Protein 7DKL (pdb70)

InterPro domains:
  IPR000591 DEP domain [PF00610] (50-117)
  IPR000591 DEP domain [PF00610] (151-217)
  IPR000591 DEP domain [PS50186] (36-119)
  IPR000591 DEP domain [PS50186] (145-219)
  IPR000591 DEP domain [SM00049] (45-119)
  IPR000591 DEP domain [SM00049] (146-219)
  IPR001478 PDZ domain [PS50106] (330-407)
  IPR001478 PDZ domain [SM00228] (338-407)
  IPR036034 PDZ superfamily [G3DSA:2.30.42.10] (321-407)
  IPR036034 PDZ superfamily [SSF50156] (323-405)
  IPR036388 Winged helix-like DNA-binding domain superfamily [G3DSA:1.10.10.10] (31-131)
  IPR036388 Winged helix-like DNA-binding domain superfamily [G3DSA:1.10.10.10] (132-273)
  IPR036390 Winged helix DNA-binding domain superfamily [SSF46785] (43-126)
  IPR036390 Winged helix DNA-binding domain superfamily [SSF46785] (131-256)
  IPR037335 DEP domain-containing mTOR-interacting protein, DEP domain 1 [cd04442] (36-117)
  IPR037336 DEP domain-containing mTOR-interacting protein, DEP domain 2 [cd04441] (133-217)
  IPR051832 Regulators of mTOR signaling and Rac activation [PTHR22829] (23-388)

Structure (mmCIF, N/CA/C/O backbone):
data_7DKL
#
_entry.id   7DKL
#
_cell.length_a   39.582
_cell.length_b   63.582
_cell.length_c   89.081
_cell.angle_alpha   90.000
_cell.angle_beta   90.000
_cell.angle_gamma   90.000
#
_symmetry.space_group_name_H-M   'P 21 21 21'
#
loop_
_entity.id
_entity.type
_entity.pdbx_description
1 polymer 'DEP domain-containing mTOR-interacting protein'
2 water water
#
loop_
_atom_site.group_PDB
_atom_site.id
_atom_site.type_symbol
_atom_site.label_atom_id
_atom_site.label_alt_id
_atom_site.label_comp_id
_atom_site.label_asym_id
_atom_site.label_entity_id
_atom_site.label_seq_id
_atom_site.pdbx_PDB_ins_code
_atom_site.Cartn_x
_atom_site.Cartn_y
_atom_site.Cartn_z
_atom_site.occupancy
_atom_site.B_iso_or_equiv
_atom_site.auth_seq_id
_atom_site.auth_comp_id
_atom_site.auth_asym_id
_atom_site.auth_atom_id
_atom_site.pdbx_PDB_model_num
ATOM 1 N N . GLY A 1 2 ? 9.206 -44.482 -35.576 1.00 30.76 21 GLY A N 1
ATOM 2 C CA . GLY A 1 2 ? 8.058 -43.906 -34.876 1.00 29.05 21 GLY A CA 1
ATOM 3 C C . GLY A 1 2 ? 8.413 -42.999 -33.706 1.00 27.56 21 GLY A C 1
ATOM 4 O O . GLY A 1 2 ? 7.948 -41.855 -33.620 1.00 26.21 21 GLY A O 1
ATOM 5 N N . ALA A 1 3 ? 9.247 -43.512 -32.805 1.00 29.24 22 ALA A N 1
ATOM 6 C CA . ALA A 1 3 ? 9.665 -42.760 -31.623 1.00 29.24 22 ALA A CA 1
ATOM 7 C C . ALA A 1 3 ? 10.407 -41.488 -32.006 1.00 27.79 22 ALA A C 1
ATOM 8 O O . ALA A 1 3 ? 10.186 -40.415 -31.409 1.00 26.54 22 ALA A O 1
ATOM 10 N N . GLN A 1 4 ? 11.284 -41.591 -33.001 1.00 26.45 23 GLN A N 1
ATOM 11 C CA . GLN A 1 4 ? 12.038 -40.407 -33.414 1.00 25.62 23 GLN A CA 1
ATOM 12 C C . GLN A 1 4 ? 11.126 -39.367 -34.050 1.00 24.87 23 GLN A C 1
ATOM 13 O O . GLN A 1 4 ? 11.307 -38.168 -33.837 1.00 24.62 23 GLN A O 1
ATOM 15 N N . GLN A 1 5 ? 10.144 -39.811 -34.829 1.00 24.80 24 GLN A N 1
ATOM 16 C CA . GLN A 1 5 ? 9.225 -38.860 -35.456 1.00 25.23 24 GLN A CA 1
ATOM 17 C C . GLN A 1 5 ? 8.393 -38.138 -34.391 1.00 22.90 24 GLN A C 1
ATOM 18 O O . GLN A 1 5 ? 8.199 -36.916 -34.447 1.00 21.32 24 GLN A O 1
ATOM 24 N N . ARG A 1 6 ? 7.906 -38.895 -33.411 1.00 22.71 25 ARG A N 1
ATOM 25 C CA . ARG A 1 6 ? 7.148 -38.291 -32.317 1.00 22.60 25 ARG A CA 1
ATOM 26 C C . ARG A 1 6 ? 7.985 -37.288 -31.545 1.00 21.55 25 ARG A C 1
ATOM 27 O O . ARG A 1 6 ? 7.490 -36.233 -31.160 1.00 21.13 25 ARG A O 1
ATOM 35 N N . GLU A 1 7 ? 9.252 -37.606 -31.307 1.00 23.85 26 GLU A N 1
ATOM 36 C CA . GLU A 1 7 ? 10.110 -36.668 -30.600 1.00 24.09 26 GLU A CA 1
ATOM 37 C C . GLU A 1 7 ? 10.315 -35.368 -31.400 1.00 22.17 26 GLU A C 1
ATOM 38 O O . GLU A 1 7 ? 10.297 -34.281 -30.832 1.00 21.14 26 GLU A O 1
ATOM 44 N N . LEU A 1 8 ? 10.500 -35.483 -32.709 1.00 19.78 27 LEU A N 1
ATOM 45 C CA . LEU A 1 8 ? 10.659 -34.305 -33.555 1.00 21.29 27 LEU A CA 1
ATOM 46 C C . LEU A 1 8 ? 9.392 -33.486 -33.530 1.00 21.36 27 LEU A C 1
ATOM 47 O O . LEU A 1 8 ? 9.454 -32.266 -33.558 1.00 22.21 27 LEU A O 1
ATOM 52 N N . GLU A 1 9 ? 8.235 -34.150 -33.506 1.00 19.73 28 GLU A N 1
ATOM 53 C CA . GLU A 1 9 ? 6.982 -33.408 -33.476 1.00 19.77 28 GLU A CA 1
ATOM 54 C C . GLU A 1 9 ? 6.841 -32.626 -32.180 1.00 17.88 28 GLU A C 1
ATOM 55 O O . GLU A 1 9 ? 6.382 -31.478 -32.173 1.00 16.24 28 GLU A O 1
ATOM 61 N N . ARG A 1 10 ? 7.282 -33.223 -31.084 1.00 17.83 29 ARG A N 1
ATOM 62 C CA . ARG A 1 10 ? 7.294 -32.490 -29.822 1.00 18.18 29 ARG A CA 1
ATOM 63 C C . ARG A 1 10 ? 8.227 -31.303 -29.880 1.00 16.41 29 ARG A C 1
ATOM 64 O O . ARG A 1 10 ? 7.915 -30.222 -29.357 1.00 16.98 29 ARG A O 1
ATOM 72 N N . MET A 1 11 ? 9.369 -31.493 -30.542 1.00 15.43 30 MET A N 1
ATOM 73 C CA . MET A 1 11 ? 10.304 -30.395 -30.698 1.00 16.41 30 MET A CA 1
ATOM 74 C C . MET A 1 11 ? 9.650 -29.291 -31.525 1.00 15.35 30 MET A C 1
ATOM 75 O O . MET A 1 11 ? 9.728 -28.109 -31.178 1.00 15.35 30 MET A O 1
ATOM 80 N N . ALA A 1 12 ? 8.985 -29.674 -32.612 1.00 15.52 31 ALA A N 1
ATOM 81 C CA . ALA A 1 12 ? 8.327 -28.697 -33.469 1.00 16.05 31 ALA A CA 1
ATOM 82 C C . ALA A 1 12 ? 7.236 -27.912 -32.730 1.00 15.04 31 ALA A C 1
ATOM 83 O O . ALA A 1 12 ? 7.084 -26.717 -32.971 1.00 14.32 31 ALA A O 1
ATOM 85 N N . GLU A 1 13 ? 6.490 -28.570 -31.831 1.00 13.58 32 GLU A N 1
ATOM 86 C CA . GLU A 1 13 ? 5.450 -27.867 -31.090 1.00 14.08 32 GLU A CA 1
ATOM 87 C C . GLU A 1 13 ? 6.067 -26.763 -30.239 1.00 12.70 32 GLU A C 1
ATOM 88 O O . GLU A 1 13 ? 5.530 -25.664 -30.141 1.00 13.43 32 GLU A O 1
ATOM 94 N N . VAL A 1 14 ? 7.200 -27.050 -29.610 1.00 13.39 33 VAL A N 1
ATOM 95 C CA . VAL A 1 14 ? 7.851 -26.026 -28.807 1.00 13.73 33 VAL A CA 1
ATOM 96 C C . VAL A 1 14 ? 8.357 -24.892 -29.698 1.00 12.85 33 VAL A C 1
ATOM 97 O O . VAL A 1 14 ? 8.204 -23.721 -29.358 1.00 13.77 33 VAL A O 1
ATOM 101 N N . LEU A 1 15 ? 8.934 -25.215 -30.857 1.00 13.25 34 LEU A N 1
ATOM 102 C CA . LEU A 1 15 ? 9.443 -24.147 -31.736 1.00 13.06 34 LEU A CA 1
ATOM 103 C C . LEU A 1 15 ? 8.300 -23.254 -32.194 1.00 12.93 34 LEU A C 1
ATOM 104 O O . LEU A 1 15 ? 8.406 -22.029 -32.145 1.00 15.10 34 LEU A O 1
ATOM 109 N N . VAL A 1 16 ? 7.186 -23.864 -32.590 1.00 12.87 35 VAL A N 1
ATOM 110 C CA . VAL A 1 16 ? 6.050 -23.081 -33.073 1.00 13.68 35 VAL A CA 1
ATOM 111 C C . VAL A 1 16 ? 5.452 -22.237 -31.941 1.00 13.91 35 VAL A C 1
ATOM 112 O O . VAL A 1 16 ? 5.132 -21.050 -32.115 1.00 14.89 35 VAL A O 1
ATOM 116 N N . THR A 1 17 ? 5.294 -22.847 -30.775 1.00 13.59 36 THR A N 1
ATOM 117 C CA . THR A 1 17 ? 4.729 -22.140 -29.639 1.00 14.56 36 THR A CA 1
ATOM 118 C C . THR A 1 17 ? 5.608 -20.972 -29.213 1.00 14.96 36 THR A C 1
ATOM 119 O O . THR A 1 17 ? 5.112 -19.863 -28.999 1.00 16.41 36 THR A O 1
ATOM 123 N N . GLY A 1 18 ? 6.912 -21.225 -29.106 1.00 13.83 37 GLY A N 1
ATOM 124 C CA . GLY A 1 18 ? 7.859 -20.186 -28.745 1.00 14.90 37 GLY A CA 1
ATOM 125 C C . GLY A 1 18 ? 7.856 -19.021 -29.718 1.00 14.90 37 GLY A C 1
ATOM 126 O O . GLY A 1 18 ? 7.930 -17.852 -29.297 1.00 16.03 37 GLY A O 1
ATOM 127 N N . GLU A 1 19 ? 7.781 -19.338 -31.013 1.00 14.17 38 GLU A N 1
ATOM 128 C CA . GLU A 1 19 ? 7.823 -18.321 -32.059 1.00 15.65 38 GLU A CA 1
ATOM 129 C C . GLU A 1 19 ? 6.532 -17.509 -32.106 1.00 16.84 38 GLU A C 1
ATOM 130 O O . GLU A 1 19 ? 6.569 -16.297 -32.251 1.00 17.02 38 GLU A O 1
ATOM 136 N N . GLN A 1 20 ? 5.389 -18.177 -31.954 1.00 15.84 39 GLN A N 1
ATOM 137 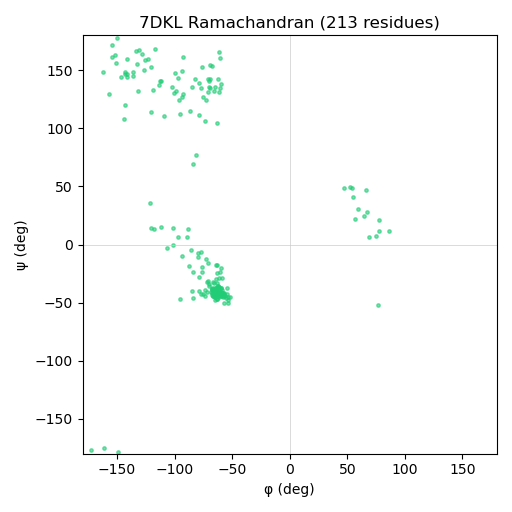C CA . GLN A 1 20 ? 4.118 -17.461 -31.852 1.00 16.53 39 GLN A CA 1
ATOM 138 C C . GLN A 1 20 ? 4.161 -16.468 -30.679 1.00 16.81 39 GLN A C 1
ATOM 139 O O . GLN A 1 20 ? 3.714 -15.328 -30.804 1.00 17.74 39 GLN A O 1
ATOM 145 N N . LEU A 1 21 ? 4.721 -16.892 -29.552 1.00 15.70 40 LEU A N 1
ATOM 146 C CA . LEU A 1 21 ? 4.848 -16.015 -28.406 1.00 14.63 40 LEU A CA 1
ATOM 147 C C . LEU A 1 21 ? 5.806 -14.853 -28.654 1.00 14.64 40 LEU A C 1
ATOM 148 O O . LEU A 1 21 ? 5.494 -13.696 -28.322 1.00 16.00 40 LEU A O 1
ATOM 153 N N . ARG A 1 22 ? 6.953 -15.144 -29.260 1.00 14.97 41 ARG A N 1
ATOM 154 C CA . ARG A 1 22 ? 7.932 -14.088 -29.506 1.00 14.20 41 ARG A CA 1
ATOM 155 C C . ARG A 1 22 ? 7.316 -12.958 -30.347 1.00 15.53 41 ARG A C 1
ATOM 156 O O . ARG A 1 22 ? 7.479 -11.777 -30.044 1.00 15.13 41 ARG A O 1
ATOM 164 N N . LEU A 1 23 ? 6.570 -13.324 -31.376 1.00 17.88 42 LEU A N 1
ATOM 165 C CA . LEU A 1 23 ? 5.951 -12.308 -32.219 1.00 20.37 42 LEU A CA 1
ATOM 166 C C . LEU A 1 23 ? 4.910 -11.484 -31.457 1.00 19.95 42 LEU A C 1
ATOM 167 O O . LEU A 1 23 ? 4.897 -10.255 -31.571 1.00 19.79 42 LEU A O 1
ATOM 172 N N . ARG A 1 24 ? 4.040 -12.142 -30.685 1.00 20.35 43 ARG A N 1
ATOM 173 C CA . ARG A 1 24 ? 3.005 -11.415 -29.918 1.00 20.49 43 ARG A CA 1
ATOM 174 C C . ARG A 1 24 ? 3.661 -10.434 -28.957 1.00 18.43 43 ARG A C 1
ATOM 175 O O . ARG A 1 24 ? 3.217 -9.313 -28.809 1.00 19.93 43 ARG A O 1
ATOM 183 N N . LEU A 1 25 ? 4.709 -10.877 -28.256 1.00 16.45 44 LEU A N 1
ATOM 184 C CA . LEU A 1 25 ? 5.338 -10.022 -27.261 1.00 15.19 44 LEU A CA 1
ATOM 185 C C . LEU A 1 25 ? 6.040 -8.789 -27.876 1.00 15.23 44 LEU A C 1
ATOM 186 O O . LEU A 1 25 ? 6.078 -7.714 -27.264 1.00 14.91 44 LEU A O 1
ATOM 191 N N . HIS A 1 26 ? 6.572 -8.936 -29.089 1.00 15.42 45 HIS A N 1
ATOM 192 C CA . HIS A 1 26 ? 7.095 -7.778 -29.825 1.00 15.75 45 HIS A CA 1
ATOM 193 C C . HIS A 1 26 ? 5.954 -6.813 -30.156 1.00 16.85 45 HIS A C 1
ATOM 194 O O . HIS A 1 26 ? 6.055 -5.616 -29.907 1.00 17.84 45 HIS A O 1
ATOM 201 N N . GLU A 1 27 ? 4.853 -7.340 -30.689 1.00 18.17 46 GLU A N 1
ATOM 202 C CA . GLU A 1 27 ? 3.754 -6.471 -31.098 1.00 20.86 46 GLU A CA 1
ATOM 203 C C . GLU A 1 27 ? 3.133 -5.749 -29.905 1.00 20.95 46 GLU A C 1
ATOM 204 O O . GLU A 1 27 ? 2.738 -4.585 -30.000 1.00 22.88 46 GLU A O 1
ATOM 210 N N . GLU A 1 28 ? 3.053 -6.454 -28.779 1.00 22.22 47 GLU A N 1
ATOM 211 C CA . GLU A 1 28 ? 2.494 -5.896 -27.560 1.00 23.22 47 GLU A CA 1
ATOM 212 C C . GLU A 1 28 ? 3.481 -4.995 -26.821 1.00 21.59 47 GLU A C 1
ATOM 213 O O . GLU A 1 28 ? 3.126 -4.382 -25.817 1.00 21.65 47 GLU A O 1
ATOM 219 N N . LYS A 1 29 ? 4.728 -4.962 -27.294 1.00 18.91 48 LYS A N 1
ATOM 220 C CA . LYS A 1 29 ? 5.801 -4.186 -26.664 1.00 18.78 48 LYS A CA 1
ATOM 221 C C . LYS A 1 29 ? 6.159 -4.679 -25.253 1.00 17.76 48 LYS A C 1
ATOM 222 O O . LYS A 1 29 ? 6.727 -3.948 -24.443 1.00 18.78 48 LYS A O 1
ATOM 228 N N . VAL A 1 30 ? 5.870 -5.949 -24.982 1.00 15.86 49 VAL A N 1
ATOM 229 C CA . VAL A 1 30 ? 6.390 -6.584 -23.782 1.00 14.90 49 VAL A CA 1
ATOM 230 C C . VAL A 1 30 ? 7.901 -6.777 -23.968 1.00 14.64 49 VAL A C 1
ATOM 231 O O . VAL A 1 30 ? 8.682 -6.689 -23.011 1.00 14.48 49 VAL A O 1
ATOM 235 N N . ILE A 1 31 ? 8.307 -7.039 -25.208 1.00 14.35 50 ILE A N 1
ATOM 236 C CA . ILE A 1 31 ? 9.718 -7.010 -25.599 1.00 13.72 50 ILE A CA 1
ATOM 237 C C . ILE A 1 31 ? 10.022 -5.640 -26.206 1.00 13.73 50 ILE A C 1
ATOM 238 O O . ILE A 1 31 ? 9.343 -5.192 -27.138 1.00 15.62 50 ILE A O 1
ATOM 243 N N . LYS A 1 32 ? 11.009 -4.951 -25.649 1.00 13.42 51 LYS A N 1
ATOM 244 C CA . LYS A 1 32 ? 11.463 -3.676 -26.192 1.00 14.40 51 LYS A CA 1
ATOM 245 C C . LYS A 1 32 ? 12.847 -3.373 -25.641 1.00 13.75 51 LYS A C 1
ATOM 246 O O . LYS A 1 32 ? 13.447 -4.212 -24.942 1.00 14.51 51 LYS A O 1
ATOM 252 N N . ASP A 1 33 ? 13.374 -2.197 -25.957 1.00 13.83 52 ASP A N 1
ATOM 253 C CA . ASP A 1 33 ? 14.674 -1.838 -25.402 1.00 14.30 52 ASP A CA 1
ATOM 254 C C . ASP A 1 33 ? 14.449 -1.226 -24.012 1.00 15.04 52 ASP A C 1
ATOM 255 O O . ASP A 1 33 ? 13.530 -0.414 -23.834 1.00 17.35 52 ASP A O 1
ATOM 260 N N . ARG A 1 34 ? 15.270 -1.633 -23.040 1.00 15.36 53 ARG A N 1
ATOM 261 C CA . ARG A 1 34 ? 15.044 -1.322 -21.612 1.00 17.44 53 ARG A CA 1
ATOM 262 C C . ARG A 1 34 ? 16.325 -0.887 -20.921 1.00 17.34 53 ARG A C 1
ATOM 263 O O . ARG A 1 34 ? 17.414 -1.329 -21.282 1.00 17.28 53 ARG A O 1
ATOM 271 N N . ARG A 1 35 ? 16.191 -0.013 -19.924 1.00 16.75 54 ARG A N 1
ATOM 272 C CA . ARG A 1 35 ? 17.338 0.486 -19.160 1.00 16.91 54 ARG A CA 1
ATOM 273 C C . ARG A 1 35 ? 17.553 -0.251 -17.859 1.00 16.34 54 ARG A C 1
ATOM 274 O O . ARG A 1 35 ? 16.596 -0.621 -17.171 1.00 16.25 54 ARG A O 1
ATOM 282 N N . HIS A 1 36 ? 18.827 -0.435 -17.510 1.00 16.75 55 HIS A N 1
ATOM 283 C CA . HIS A 1 36 ? 19.206 -0.936 -16.191 1.00 17.29 55 HIS A CA 1
ATOM 284 C C . HIS A 1 36 ? 20.638 -0.497 -15.906 1.00 17.59 55 HIS A C 1
ATOM 285 O O . HIS A 1 36 ? 21.509 -0.681 -16.754 1.00 18.39 55 HIS A O 1
ATOM 292 N N . HIS A 1 37 ? 20.880 0.107 -14.741 1.00 17.37 56 HIS A N 1
ATOM 293 C CA . HIS A 1 37 ? 22.245 0.524 -14.351 1.00 17.43 56 HIS A CA 1
ATOM 294 C C . HIS A 1 37 ? 23.016 1.275 -15.427 1.00 16.89 56 HIS A C 1
ATOM 295 O O . HIS A 1 37 ? 24.179 0.951 -15.744 1.00 18.83 56 HIS A O 1
ATOM 302 N N . LEU A 1 38 ? 22.338 2.262 -16.000 1.00 14.53 57 LEU A N 1
ATOM 303 C CA . LEU A 1 38 ? 22.908 3.182 -16.989 1.00 14.01 57 LEU A CA 1
ATOM 304 C C . LEU A 1 38 ? 23.109 2.580 -18.387 1.00 13.12 57 LEU A C 1
ATOM 305 O O . LEU A 1 38 ? 23.667 3.250 -19.253 1.00 13.80 57 LEU A O 1
ATOM 310 N N . LYS A 1 39 ? 22.626 1.353 -18.609 1.00 13.68 58 LYS A N 1
ATOM 311 C CA . LYS A 1 39 ? 22.765 0.702 -19.914 1.00 14.23 58 LYS A CA 1
ATOM 312 C C . LYS A 1 39 ? 21.426 0.364 -20.522 1.00 15.25 58 LYS A C 1
ATOM 313 O O . LYS A 1 39 ? 20.432 0.147 -19.816 1.00 16.93 58 LYS A O 1
ATOM 319 N N . THR A 1 40 ? 21.410 0.316 -21.844 1.00 15.34 59 THR A N 1
ATOM 320 C CA . THR A 1 40 ? 20.242 -0.139 -22.575 1.00 15.41 59 THR A CA 1
ATOM 321 C C . THR A 1 40 ? 20.430 -1.572 -23.024 1.00 14.59 59 THR A C 1
ATOM 322 O O . THR A 1 40 ? 21.458 -1.925 -23.596 1.00 15.37 59 THR A O 1
ATOM 326 N N . TYR A 1 41 ? 19.423 -2.394 -22.742 1.00 13.51 60 TYR A N 1
ATOM 327 C CA . TYR A 1 41 ? 19.376 -3.792 -23.151 1.00 13.75 60 TYR A CA 1
ATOM 328 C C . TYR A 1 41 ? 18.322 -3.946 -24.239 1.00 13.71 60 TYR A C 1
ATOM 329 O O . TYR A 1 41 ? 17.143 -3.755 -23.989 1.00 14.41 60 TYR A O 1
ATOM 338 N N . PRO A 1 42 ? 18.752 -4.219 -25.473 1.00 13.66 61 PRO A N 1
ATOM 339 C CA . PRO A 1 42 ? 17.779 -4.248 -26.559 1.00 13.21 61 PRO A CA 1
ATOM 340 C C . PRO A 1 42 ? 16.939 -5.514 -26.549 1.00 12.78 61 PRO A C 1
ATOM 341 O O . PRO A 1 42 ? 17.356 -6.573 -26.068 1.00 13.10 61 PRO A O 1
ATOM 345 N N . ASN A 1 43 ? 15.734 -5.390 -27.089 1.00 13.10 62 ASN A N 1
ATOM 346 C CA . ASN A 1 43 ? 14.910 -6.580 -27.408 1.00 13.77 62 ASN A CA 1
ATOM 347 C C . ASN A 1 43 ? 14.733 -7.558 -26.248 1.00 12.69 62 ASN A C 1
ATOM 348 O O . ASN A 1 43 ? 14.955 -8.763 -26.401 1.00 13.98 62 ASN A O 1
ATOM 353 N N . CYS A 1 44 ? 14.352 -7.041 -25.079 1.00 11.69 63 CYS A N 1
ATOM 354 C CA . CYS A 1 44 ? 14.178 -7.949 -23.952 1.00 11.22 63 CYS A CA 1
ATOM 355 C C . CYS A 1 44 ? 12.892 -7.690 -23.213 1.00 11.37 63 CYS A C 1
ATOM 356 O O . CYS A 1 44 ? 12.226 -6.655 -23.418 1.00 11.86 63 CYS A O 1
ATOM 359 N N . PHE A 1 45 ? 12.535 -8.648 -22.367 1.00 11.25 64 PHE A N 1
ATOM 360 C CA . PHE A 1 45 ? 11.371 -8.507 -21.509 1.00 12.06 64 PHE A CA 1
ATOM 361 C C . PHE A 1 45 ? 11.780 -8.676 -20.047 1.00 12.07 64 PHE A C 1
ATOM 362 O O . PHE A 1 45 ? 12.850 -9.218 -19.749 1.00 12.22 64 PHE A O 1
ATOM 370 N N . VAL A 1 46 ? 10.946 -8.170 -19.146 1.00 12.72 65 VAL A N 1
ATOM 371 C CA . VAL A 1 46 ? 11.163 -8.316 -17.708 1.00 13.12 65 VAL A CA 1
ATOM 372 C C . VAL A 1 46 ? 10.388 -9.548 -17.244 1.00 12.64 65 VAL A C 1
ATOM 373 O O . VAL A 1 46 ? 9.197 -9.654 -17.500 1.00 13.09 65 VAL A O 1
ATOM 377 N N . ALA A 1 47 ? 11.054 -10.473 -16.562 1.00 12.11 66 ALA A N 1
ATOM 378 C CA . ALA A 1 47 ? 10.405 -11.730 -16.181 1.00 12.23 66 ALA A CA 1
ATOM 379 C C . ALA A 1 47 ? 9.099 -11.521 -15.417 1.00 12.72 66 ALA A C 1
ATOM 380 O O . ALA A 1 47 ? 8.077 -12.093 -15.782 1.00 13.78 66 ALA A O 1
ATOM 382 N N . LYS A 1 48 ? 9.121 -10.692 -14.384 1.00 13.46 67 LYS A N 1
ATOM 383 C CA . LYS A 1 48 ? 7.911 -10.490 -13.579 1.00 15.11 67 LYS A CA 1
ATOM 384 C C . LYS A 1 48 ? 6.772 -9.894 -14.408 1.00 15.16 67 LYS A C 1
ATOM 385 O O . LYS A 1 48 ? 5.618 -10.263 -14.228 1.00 15.86 67 LYS A O 1
ATOM 391 N N . GLU A 1 49 ? 7.107 -9.015 -15.347 1.00 14.61 68 GLU A N 1
ATOM 392 C CA . GLU A 1 49 ? 6.102 -8.410 -16.225 1.00 14.57 68 GLU A CA 1
ATOM 393 C C . GLU A 1 49 ? 5.493 -9.419 -17.177 1.00 15.48 68 GLU A C 1
ATOM 394 O O . GLU A 1 49 ? 4.289 -9.382 -17.448 1.00 16.77 68 GLU A O 1
ATOM 400 N N . LEU A 1 50 ? 6.324 -10.299 -17.724 1.00 14.21 69 LEU A N 1
ATOM 401 C CA . LEU A 1 50 ? 5.778 -11.330 -18.607 1.00 13.99 69 LEU A CA 1
ATOM 402 C C . LEU A 1 50 ? 4.867 -12.275 -17.837 1.00 15.63 69 LEU A C 1
ATOM 403 O O . LEU A 1 50 ? 3.828 -12.689 -18.359 1.00 16.18 69 LEU A O 1
ATOM 408 N N . I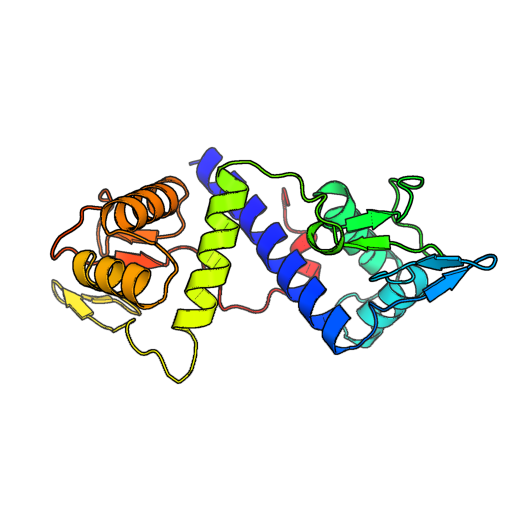LE A 1 51 ? 5.225 -12.609 -16.597 1.00 14.84 70 ILE A N 1
ATOM 409 C CA . ILE A 1 51 ? 4.329 -13.419 -15.780 1.00 15.20 70 ILE A CA 1
ATOM 4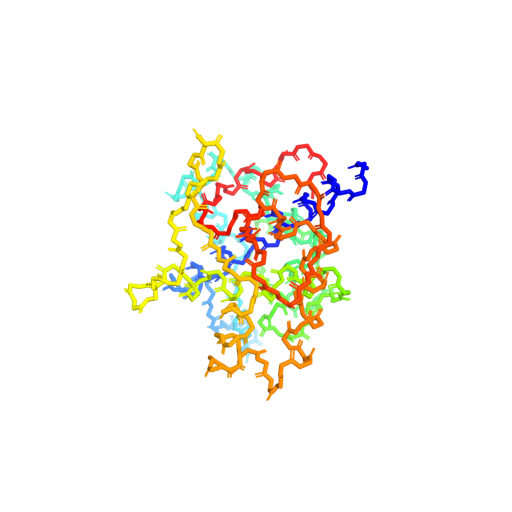10 C C . ILE A 1 51 ?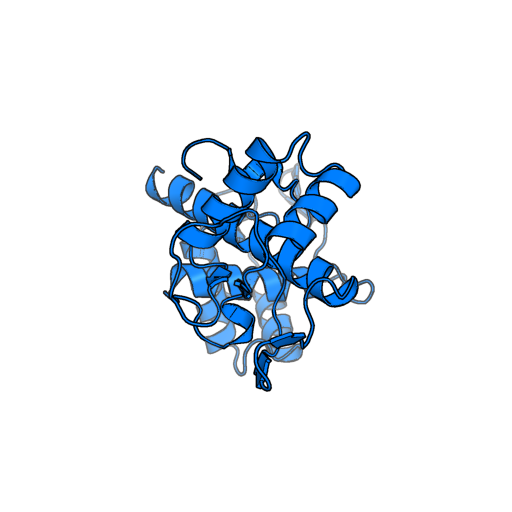 2.985 -12.695 -15.595 1.00 16.45 70 ILE A C 1
ATOM 411 O O . ILE A 1 51 ? 1.913 -13.313 -15.728 1.00 17.93 70 ILE A O 1
ATOM 416 N N . ASP A 1 52 ? 3.030 -11.387 -15.316 1.00 16.83 71 ASP A N 1
ATOM 417 C CA . ASP A 1 52 ? 1.777 -10.622 -15.177 1.00 17.51 71 ASP A CA 1
ATOM 418 C C . ASP A 1 52 ? 0.970 -10.768 -16.465 1.00 18.60 71 ASP A C 1
ATOM 419 O O . ASP A 1 52 ? -0.250 -10.981 -16.438 1.00 19.96 71 ASP A O 1
ATOM 424 N N . TRP A 1 53 ? 1.661 -10.647 -17.594 1.00 19.01 72 TRP A N 1
ATOM 425 C CA . TRP A 1 53 ? 1.000 -10.621 -18.880 1.00 19.76 72 TRP A CA 1
ATOM 426 C C . TRP A 1 53 ? 0.382 -11.979 -19.184 1.00 19.73 72 TRP A C 1
ATOM 427 O O . TRP A 1 53 ? -0.725 -12.062 -19.724 1.00 19.91 72 TRP A O 1
ATOM 438 N N . LEU A 1 54 ? 1.089 -13.047 -18.836 1.00 18.57 73 LEU A N 1
ATOM 439 C CA . LEU A 1 54 ? 0.582 -14.395 -19.113 1.00 18.80 73 LEU A CA 1
ATOM 440 C C . LEU A 1 54 ? -0.723 -14.648 -18.358 1.00 19.62 73 LEU A C 1
ATOM 441 O O . LEU A 1 54 ? -1.647 -15.312 -18.866 1.00 20.22 73 LEU A O 1
ATOM 446 N N . ILE A 1 55 ? -0.812 -14.104 -17.149 1.00 20.75 74 ILE A N 1
ATOM 447 C CA . ILE A 1 55 ? -1.999 -14.303 -16.319 1.00 22.59 74 ILE A CA 1
ATOM 448 C C . ILE A 1 55 ? -3.145 -13.443 -16.824 1.00 23.62 74 ILE A C 1
ATOM 449 O O . ILE A 1 55 ? -4.307 -13.897 -16.910 1.00 23.71 74 ILE A O 1
ATOM 454 N N . GLU A 1 56 ? -2.812 -12.201 -17.168 1.00 25.24 75 GLU A N 1
ATOM 455 C CA . GLU A 1 56 ? -3.791 -11.271 -17.725 1.00 26.28 75 GLU A CA 1
ATOM 456 C C . GLU A 1 56 ? -4.436 -11.815 -18.997 1.00 25.87 75 GLU A C 1
ATOM 457 O O . GLU A 1 56 ? -5.647 -11.686 -19.192 1.00 27.13 75 GLU A O 1
ATOM 463 N N . HIS A 1 57 ? -3.624 -12.428 -19.856 1.00 23.78 76 HIS A N 1
ATOM 464 C CA . HIS A 1 57 ? -4.128 -12.938 -21.130 1.00 23.90 76 HIS A CA 1
ATOM 465 C C . HIS A 1 57 ? -4.661 -14.350 -21.039 1.00 24.17 76 HIS A C 1
ATOM 466 O O . HIS A 1 57 ? -4.910 -14.995 -22.060 1.00 25.02 76 HIS A O 1
ATOM 473 N N . LYS A 1 58 ? -4.852 -14.807 -19.801 1.00 24.20 77 LYS A N 1
ATOM 474 C CA . LYS A 1 58 ? -5.432 -16.108 -19.516 1.00 23.63 77 LYS A CA 1
ATOM 475 C C . LYS A 1 58 ? -4.644 -17.260 -20.118 1.00 23.79 77 LYS A C 1
ATOM 476 O O . LYS A 1 58 ? -5.214 -18.286 -20.455 1.00 24.86 77 LYS A O 1
ATOM 482 N N . GLU A 1 59 ? -3.330 -17.089 -20.241 1.00 22.16 78 GLU A N 1
ATOM 483 C CA . GLU A 1 59 ? -2.467 -18.180 -20.705 1.00 23.15 78 GLU A CA 1
ATOM 484 C C . GLU A 1 59 ? -2.005 -19.058 -19.539 1.00 22.05 78 GLU A C 1
ATOM 485 O O . GLU A 1 59 ? -1.598 -20.205 -19.735 1.00 21.99 78 GLU A O 1
ATOM 491 N N . ALA A 1 60 ? -2.100 -18.520 -18.318 1.00 23.03 79 ALA A N 1
ATOM 492 C CA . ALA A 1 60 ? -1.756 -19.258 -17.110 1.00 23.74 79 ALA A CA 1
ATOM 493 C C . ALA A 1 60 ? -2.680 -18.780 -16.021 1.00 25.18 79 ALA A C 1
ATOM 494 O O . ALA A 1 60 ? -3.001 -17.591 -15.962 1.00 25.89 79 ALA A O 1
ATOM 496 N N . SER A 1 61 ? -3.077 -19.694 -15.141 1.00 26.73 80 SER A N 1
ATOM 497 C CA . SER A 1 61 ? -4.004 -19.384 -14.057 1.00 28.02 80 SER A CA 1
ATOM 498 C C . SER A 1 61 ? -3.339 -18.672 -12.879 1.00 27.44 80 SER A C 1
ATOM 499 O O . SER A 1 61 ? -3.985 -17.930 -12.133 1.00 28.45 80 SER A O 1
ATOM 502 N N . ASP A 1 62 ? -2.050 -18.915 -12.695 1.00 25.44 81 ASP A N 1
ATOM 503 C CA . ASP A 1 62 ? -1.352 -18.350 -11.554 1.00 24.18 81 ASP A CA 1
ATOM 504 C C . ASP A 1 62 ? 0.119 -18.204 -11.858 1.00 22.69 81 ASP A C 1
ATOM 505 O O . ASP A 1 62 ? 0.593 -18.683 -12.892 1.00 22.30 81 ASP A O 1
ATOM 510 N N . ARG A 1 63 ? 0.838 -17.541 -10.962 1.00 21.40 82 ARG A N 1
ATOM 511 C CA . ARG A 1 63 ? 2.252 -17.236 -11.200 1.00 20.15 82 ARG A CA 1
ATOM 512 C C . ARG A 1 63 ? 3.069 -18.504 -11.281 1.00 20.32 82 ARG A C 1
ATOM 513 O O . ARG A 1 63 ? 3.948 -18.636 -12.124 1.00 19.34 82 ARG A O 1
ATOM 521 N N . GLU A 1 64 ? 2.743 -19.465 -10.426 1.00 21.28 83 GLU A N 1
ATOM 522 C CA . GLU A 1 64 ? 3.497 -20.713 -10.384 1.00 21.52 83 GLU A CA 1
ATOM 523 C C . GLU A 1 64 ? 3.489 -21.411 -11.733 1.00 20.13 83 GLU A C 1
ATOM 524 O O . GLU A 1 64 ? 4.517 -21.916 -12.214 1.00 20.03 83 GLU A O 1
ATOM 530 N N . THR A 1 65 ? 2.323 -21.428 -12.359 1.00 19.23 84 THR A N 1
ATOM 531 C CA . THR A 1 65 ? 2.193 -22.093 -13.641 1.00 18.50 84 THR A CA 1
ATOM 532 C C . THR A 1 65 ? 2.858 -21.286 -14.761 1.00 18.21 84 THR A C 1
ATOM 533 O O . THR A 1 65 ? 3.497 -21.848 -15.642 1.00 17.46 84 THR A O 1
ATOM 537 N N . ALA A 1 66 ? 2.713 -19.966 -14.709 1.00 17.77 85 ALA A N 1
ATOM 538 C CA . ALA A 1 66 ? 3.344 -19.101 -15.697 1.00 17.46 85 ALA A CA 1
ATOM 539 C C . ALA A 1 66 ? 4.855 -19.341 -15.704 1.00 16.80 85 ALA A C 1
ATOM 540 O O . ALA A 1 66 ? 5.500 -19.443 -16.768 1.00 17.21 85 ALA A O 1
ATOM 542 N N . ILE A 1 67 ? 5.414 -19.485 -14.509 1.00 15.50 86 ILE A N 1
ATOM 543 C CA . ILE A 1 67 ? 6.850 -19.705 -14.362 1.00 15.18 86 ILE A CA 1
ATOM 544 C C . ILE A 1 67 ? 7.268 -21.037 -14.978 1.00 14.89 86 ILE A C 1
ATOM 545 O O . ILE A 1 67 ? 8.292 -21.119 -15.664 1.00 14.06 86 ILE A O 1
ATOM 550 N N . LYS A 1 68 ? 6.481 -22.092 -14.755 1.00 15.95 87 LYS A N 1
ATOM 551 C CA . LYS A 1 68 ? 6.800 -23.366 -15.392 1.00 16.46 87 LYS A CA 1
ATOM 552 C C . LYS A 1 68 ? 6.807 -23.252 -16.919 1.00 16.42 87 LYS A C 1
ATOM 553 O O . LYS A 1 68 ? 7.689 -23.802 -17.564 1.00 17.29 87 LYS A O 1
ATOM 559 N N . LEU A 1 69 ? 5.839 -22.519 -17.479 1.00 16.07 88 LEU A N 1
ATOM 560 C CA . LEU A 1 69 ? 5.776 -22.318 -18.936 1.00 16.07 88 LEU A CA 1
ATOM 561 C C . LEU A 1 69 ? 7.089 -21.692 -19.441 1.00 14.82 88 LEU A C 1
ATOM 562 O O . LEU A 1 69 ? 7.695 -22.148 -20.417 1.00 14.52 88 LEU A O 1
ATOM 567 N N . MET A 1 70 ? 7.509 -20.623 -18.789 1.00 14.14 89 MET A N 1
ATOM 568 C CA . MET A 1 70 ? 8.696 -19.920 -19.253 1.00 13.34 89 MET A CA 1
ATOM 569 C C . MET A 1 70 ? 9.992 -20.689 -18.999 1.00 12.55 89 MET A C 1
ATOM 570 O O . MET A 1 70 ? 10.936 -20.585 -19.793 1.00 12.61 89 MET A O 1
ATOM 575 N N . GLN A 1 71 ? 10.040 -21.460 -17.913 1.00 12.60 90 GLN A N 1
ATOM 576 C CA . GLN A 1 71 ? 11.207 -22.306 -17.660 1.00 12.94 90 GLN A CA 1
ATOM 577 C C . GLN A 1 71 ? 11.336 -23.307 -18.805 1.00 12.77 90 GLN A C 1
ATOM 578 O O . GLN A 1 71 ? 12.451 -23.671 -19.194 1.00 13.24 90 GLN A O 1
ATOM 584 N N . LYS A 1 72 ? 10.202 -23.793 -19.314 1.00 13.10 91 LYS A N 1
ATOM 585 C CA . LYS A 1 72 ? 10.265 -24.734 -20.443 1.00 14.03 91 LYS A CA 1
ATOM 586 C C . LYS A 1 72 ? 10.915 -24.060 -21.661 1.00 13.66 91 LYS A C 1
ATOM 587 O O . LYS A 1 72 ? 11.795 -24.644 -22.306 1.00 13.94 91 LYS A O 1
ATOM 593 N N . LEU A 1 73 ? 10.507 -22.825 -21.966 1.00 12.71 92 LEU A N 1
ATOM 594 C CA . LEU A 1 73 ? 11.120 -22.117 -23.082 1.00 12.51 92 LEU A CA 1
ATOM 595 C C . LEU A 1 73 ? 12.616 -21.856 -22.837 1.00 12.59 92 LEU A C 1
ATOM 596 O O . LEU A 1 73 ? 13.423 -21.919 -23.767 1.00 13.66 92 LEU A O 1
ATOM 601 N N . ALA A 1 74 ? 12.995 -21.572 -21.590 1.00 12.24 93 ALA A N 1
ATOM 602 C CA . ALA A 1 74 ? 14.406 -21.359 -21.296 1.00 12.58 93 ALA A CA 1
ATOM 603 C C . ALA A 1 74 ? 15.201 -22.660 -21.497 1.00 12.86 93 ALA A C 1
ATOM 604 O O . ALA A 1 74 ? 16.271 -22.667 -22.130 1.00 14.19 93 ALA A O 1
ATOM 606 N N . ASP A 1 75 ? 14.658 -23.764 -20.997 1.00 12.46 94 ASP A N 1
ATOM 607 C CA . ASP A 1 75 ? 15.336 -25.054 -21.116 1.00 13.87 94 ASP A CA 1
ATOM 608 C C . ASP A 1 75 ? 15.467 -25.476 -22.584 1.00 13.56 94 ASP A C 1
ATOM 609 O O . ASP A 1 75 ? 16.386 -26.196 -22.950 1.00 15.90 94 ASP A O 1
ATOM 614 N N . ARG A 1 76 ? 14.523 -25.053 -23.415 1.00 12.43 95 ARG A N 1
ATOM 615 C CA . ARG A 1 76 ? 14.527 -25.456 -24.816 1.00 12.77 95 ARG A CA 1
ATOM 616 C C . ARG A 1 76 ? 15.333 -24.517 -25.708 1.00 13.69 95 ARG A C 1
ATOM 617 O O . ARG A 1 76 ? 15.332 -24.674 -26.942 1.00 16.05 95 ARG A O 1
ATOM 625 N N . GLY A 1 77 ? 16.022 -23.547 -25.106 1.00 13.33 96 GLY A N 1
ATOM 626 C CA . GLY A 1 77 ? 16.853 -22.644 -25.896 1.00 12.90 96 GLY A CA 1
ATOM 627 C C . GLY A 1 77 ? 16.092 -21.547 -26.640 1.00 12.56 96 GLY A C 1
ATOM 628 O O . GLY A 1 77 ? 16.659 -20.854 -27.494 1.00 14.03 96 GLY A O 1
ATOM 629 N N . ILE A 1 78 ? 14.815 -21.372 -26.305 1.00 11.34 97 ILE A N 1
ATOM 630 C CA . ILE A 1 78 ? 13.993 -20.366 -26.938 1.00 11.01 97 ILE A CA 1
ATOM 631 C C . ILE A 1 78 ? 14.275 -18.970 -26.359 1.00 10.73 97 ILE A C 1
ATOM 632 O O . ILE A 1 78 ? 14.306 -17.959 -27.095 1.00 11.22 97 ILE A O 1
ATOM 637 N N . ILE A 1 79 ? 14.465 -18.904 -25.037 1.00 10.62 98 ILE A N 1
ATOM 638 C CA . ILE A 1 79 ? 14.814 -17.650 -24.365 1.00 10.45 98 ILE A CA 1
ATOM 639 C C . ILE A 1 79 ? 16.039 -17.884 -23.511 1.00 10.49 98 ILE A C 1
ATOM 640 O O . ILE A 1 79 ? 16.383 -19.029 -23.202 1.00 11.97 98 ILE A O 1
ATOM 645 N N . HIS A 1 80 ? 16.663 -16.796 -23.107 1.00 9.78 99 HIS A N 1
ATOM 646 C CA . HIS A 1 80 ? 17.745 -16.868 -22.129 1.00 9.93 99 HIS A CA 1
ATOM 647 C C . HIS A 1 80 ? 17.870 -15.550 -21.386 1.00 9.53 99 HIS A C 1
ATOM 648 O O . HIS A 1 80 ? 17.382 -14.511 -21.838 1.00 10.60 99 HIS A O 1
ATOM 655 N N . HIS A 1 81 ? 18.535 -15.593 -20.234 1.00 10.13 100 HIS A N 1
ATOM 656 C CA . HIS A 1 81 ? 18.870 -14.350 -19.567 1.00 10.46 100 HIS A CA 1
ATOM 657 C C . HIS A 1 81 ? 19.796 -13.494 -20.427 1.00 10.93 100 HIS A C 1
ATOM 658 O O . HIS A 1 81 ? 20.654 -14.033 -21.124 1.00 12.53 100 HIS A O 1
ATOM 665 N N . VAL A 1 82 ? 19.609 -12.169 -20.407 1.00 11.75 101 VAL A N 1
ATOM 666 C CA . VAL A 1 82 ? 20.341 -11.316 -21.348 1.00 12.68 101 VAL A CA 1
ATOM 667 C C . VAL A 1 82 ? 21.842 -11.409 -21.194 1.00 14.09 101 VAL A C 1
ATOM 668 O O . VAL A 1 82 ? 22.571 -11.106 -22.144 1.00 16.68 101 VAL A O 1
ATOM 672 N N . CYS A 1 83 ? 22.320 -11.805 -20.013 1.00 14.45 102 CYS A N 1
ATOM 673 C CA . CYS A 1 83 ? 23.772 -11.943 -19.813 1.00 15.86 102 CYS A CA 1
ATOM 674 C C . CYS A 1 83 ? 24.160 -13.366 -19.493 1.00 14.81 102 CYS A C 1
ATOM 675 O O . CYS A 1 83 ? 25.266 -13.615 -19.013 1.00 16.49 102 CYS A O 1
ATOM 678 N N . ASP A 1 84 ? 23.229 -14.290 -19.703 1.00 13.44 103 ASP A N 1
ATOM 679 C CA . ASP A 1 84 ? 23.466 -15.691 -19.386 1.00 13.81 103 ASP A CA 1
ATOM 680 C C . ASP A 1 84 ? 23.899 -15.897 -17.956 1.00 15.95 103 ASP A C 1
ATOM 681 O O . ASP A 1 84 ? 24.729 -16.747 -17.674 1.00 18.65 103 ASP A O 1
ATOM 686 N N . GLU A 1 85 ? 23.265 -15.163 -17.052 1.00 16.48 104 GLU A N 1
ATOM 687 C CA . GLU A 1 85 ? 23.586 -15.236 -15.630 1.00 18.43 104 GLU A CA 1
ATOM 688 C C . GLU A 1 85 ? 22.534 -15.970 -14.815 1.00 18.49 104 GLU A C 1
ATOM 689 O O . GLU A 1 85 ? 22.701 -16.144 -13.607 1.00 20.83 104 GLU A O 1
ATOM 695 N N . HIS A 1 86 ? 21.441 -16.390 -15.455 1.00 16.63 105 HIS A N 1
ATOM 696 C CA . HIS A 1 86 ? 20.382 -17.104 -14.735 1.00 16.78 105 HIS A CA 1
ATOM 697 C C . HIS A 1 86 ? 19.772 -18.193 -15.614 1.00 18.07 105 HIS A C 1
ATOM 698 O O . HIS A 1 86 ? 19.046 -17.881 -16.561 1.00 18.67 105 HIS A O 1
ATOM 705 N N . LYS A 1 87 ? 20.050 -19.462 -15.313 1.00 17.77 106 LYS A N 1
ATOM 706 C CA . LYS A 1 87 ? 19.418 -20.547 -16.062 1.00 17.59 106 LYS A CA 1
ATOM 707 C C . LYS A 1 87 ? 17.974 -20.730 -15.634 1.00 15.82 106 LYS A C 1
ATOM 708 O O . LYS A 1 87 ? 17.161 -21.297 -16.381 1.00 16.96 106 LYS A O 1
ATOM 714 N N . GLU A 1 88 ? 17.675 -20.298 -14.413 1.00 15.51 107 GLU A N 1
ATOM 715 C CA . GLU A 1 88 ? 16.320 -20.344 -13.909 1.00 16.33 107 GLU A CA 1
ATOM 716 C C . GLU A 1 88 ? 15.561 -19.133 -14.419 1.00 15.11 107 GLU A C 1
ATOM 717 O O . GLU A 1 88 ? 16.100 -18.012 -14.497 1.00 15.69 107 GLU A O 1
ATOM 723 N N . PHE A 1 89 ? 14.293 -19.351 -14.742 1.00 13.89 108 PHE A N 1
ATOM 724 C CA . PHE A 1 89 ? 13.396 -18.246 -14.994 1.00 13.12 108 PHE A CA 1
ATOM 725 C C . PHE A 1 89 ? 12.819 -17.825 -13.635 1.00 13.58 108 PHE A C 1
ATOM 726 O O . PHE A 1 89 ? 12.102 -18.591 -12.985 1.00 14.80 108 PHE A O 1
ATOM 734 N N . LYS A 1 90 ? 13.140 -16.612 -13.214 1.00 14.51 109 LYS A N 1
ATOM 735 C CA . LYS A 1 90 ? 12.789 -16.130 -11.879 1.00 15.30 109 LYS A CA 1
ATOM 736 C C . LYS A 1 90 ? 11.755 -15.010 -11.936 1.00 16.60 109 LYS A C 1
ATOM 737 O O . LYS A 1 90 ? 11.839 -14.156 -12.801 1.00 15.85 109 LYS A O 1
ATOM 739 N N . ASP A 1 91 ? 10.807 -15.013 -11.000 1.00 16.69 110 ASP A N 1
ATOM 740 C CA . ASP A 1 91 ? 9.707 -14.037 -10.981 1.00 17.97 110 ASP A CA 1
ATOM 741 C C . ASP A 1 91 ? 10.153 -12.749 -10.303 1.00 18.40 110 ASP A C 1
ATOM 742 O O . ASP A 1 91 ? 9.728 -12.428 -9.183 1.00 20.70 110 ASP A O 1
ATOM 747 N N . VAL A 1 92 ? 11.048 -12.037 -10.986 1.00 15.87 111 VAL A N 1
ATOM 748 C CA . VAL A 1 92 ? 11.643 -10.815 -10.459 1.00 15.70 111 VAL A CA 1
ATOM 749 C C . VAL A 1 92 ? 11.962 -9.900 -11.619 1.00 14.77 111 VAL A C 1
ATOM 750 O O . VAL A 1 92 ? 11.698 -10.241 -12.786 1.00 13.83 111 VAL A O 1
ATOM 754 N N . LYS A 1 93 ? 12.538 -8.742 -11.316 1.00 16.19 112 LYS A N 1
ATOM 755 C CA . LYS A 1 93 ? 12.955 -7.810 -12.354 1.00 15.78 112 LYS A CA 1
ATOM 756 C C . LYS A 1 93 ? 14.309 -8.230 -12.915 1.00 17.29 112 LYS A C 1
ATOM 757 O O . LYS A 1 93 ? 15.346 -7.697 -12.560 1.00 21.04 112 LYS A O 1
ATOM 759 N N . LEU A 1 94 ? 14.291 -9.241 -13.758 1.00 13.74 113 LEU A N 1
ATOM 760 C CA . LEU A 1 94 ? 15.472 -9.619 -14.510 1.00 13.22 113 LEU A CA 1
ATOM 761 C C . LEU A 1 94 ? 15.076 -9.651 -15.971 1.00 12.22 113 LEU A C 1
ATOM 762 O O . LEU A 1 94 ? 13.917 -9.945 -16.319 1.00 12.51 113 LEU A O 1
ATOM 767 N N . PHE A 1 95 ? 16.046 -9.374 -16.840 1.00 12.01 114 PHE A N 1
ATOM 768 C CA . PHE A 1 95 ? 15.746 -9.264 -18.271 1.00 11.93 114 PHE A CA 1
ATOM 769 C C . PHE A 1 95 ? 16.095 -10.542 -19.020 1.00 11.19 114 PHE A C 1
ATOM 770 O O . PHE A 1 95 ? 17.199 -11.059 -18.871 1.00 11.20 114 PHE A O 1
ATOM 778 N N . TYR A 1 96 ? 15.163 -11.023 -19.853 1.00 11.43 115 TYR A N 1
ATOM 779 C CA . TYR A 1 96 ? 15.388 -12.200 -20.678 1.00 11.03 115 TYR A CA 1
ATOM 780 C C . TYR A 1 96 ? 15.100 -11.848 -22.130 1.00 10.30 115 TYR A C 1
ATOM 781 O O . TYR A 1 96 ? 14.413 -10.858 -22.421 1.00 11.58 115 TYR A O 1
ATOM 790 N N . ARG A 1 97 ? 15.656 -12.647 -23.040 1.00 10.63 116 ARG A N 1
ATOM 791 C CA . ARG A 1 97 ? 15.576 -12.341 -24.467 1.00 11.29 116 ARG A CA 1
ATOM 792 C C . ARG A 1 97 ? 15.375 -13.636 -25.269 1.00 10.49 116 ARG A C 1
ATOM 793 O O . ARG A 1 97 ? 15.924 -14.680 -24.915 1.00 10.52 116 ARG A O 1
ATOM 801 N N . PHE A 1 98 ? 14.595 -13.546 -26.350 1.00 10.23 117 PHE A N 1
ATOM 802 C CA . PHE A 1 98 ? 14.444 -14.669 -27.264 1.00 9.96 117 PHE A CA 1
ATOM 803 C C . PHE A 1 98 ? 15.730 -14.856 -28.039 1.00 9.93 117 PHE A C 1
ATOM 804 O O . PHE A 1 98 ? 16.290 -13.880 -28.541 1.00 11.11 117 PHE A O 1
ATOM 812 N N . ARG A 1 99 ? 16.230 -16.096 -28.099 1.00 10.22 118 ARG A N 1
ATOM 813 C CA . ARG A 1 99 ? 17.509 -16.334 -28.769 1.00 10.72 118 ARG A CA 1
ATOM 814 C C . ARG A 1 99 ? 17.504 -15.966 -30.268 1.00 11.30 118 ARG A C 1
ATOM 815 O O . ARG A 1 99 ? 18.547 -15.599 -30.816 1.00 12.31 118 ARG A O 1
ATOM 823 N N . LYS A 1 100 ? 16.360 -16.040 -30.939 1.00 10.61 119 LYS A N 1
ATOM 824 C CA . LYS A 1 100 ? 16.338 -15.568 -32.329 1.00 11.85 119 LYS A CA 1
ATOM 825 C C . LYS A 1 100 ? 16.739 -14.082 -32.390 1.00 12.94 119 LYS A C 1
ATOM 826 O O . LYS A 1 100 ? 17.400 -13.649 -33.342 1.00 14.17 119 LYS A O 1
ATOM 832 N N . ASP A 1 101 ? 16.297 -13.308 -31.395 1.00 12.50 120 ASP A N 1
ATOM 833 C CA . ASP A 1 101 ? 16.467 -11.850 -31.400 1.00 13.39 120 ASP A CA 1
ATOM 834 C C . ASP A 1 101 ? 17.901 -11.371 -31.179 1.00 14.35 120 ASP A C 1
ATOM 835 O O . ASP A 1 101 ? 18.210 -10.214 -31.475 1.00 15.73 120 ASP A O 1
ATOM 840 N N . ASP A 1 102 ? 18.776 -12.249 -30.692 1.00 14.32 121 ASP A N 1
ATOM 841 C CA . ASP A 1 102 ? 20.205 -11.906 -30.606 1.00 13.15 121 ASP A CA 1
ATOM 842 C C . ASP A 1 102 ? 21.079 -12.875 -31.409 1.00 14.08 121 ASP A C 1
ATOM 843 O O . ASP A 1 102 ? 22.301 -12.894 -31.271 1.00 14.85 121 ASP A O 1
ATOM 848 N N . GLY A 1 103 ? 20.453 -13.662 -32.281 1.00 14.44 122 GLY A N 1
ATOM 849 C CA . GLY A 1 103 ? 21.222 -14.527 -33.154 1.00 14.88 122 GLY A CA 1
ATOM 850 C C . GLY A 1 103 ? 21.958 -15.646 -32.440 1.00 15.19 122 GLY A C 1
ATOM 851 O O . GLY A 1 103 ? 23.001 -16.098 -32.921 1.00 17.17 122 GLY A O 1
ATOM 852 N N . THR A 1 104 ? 21.427 -16.083 -31.298 1.00 13.80 123 THR A N 1
ATOM 853 C CA . THR A 1 104 ? 22.064 -17.158 -30.532 1.00 13.78 123 THR A CA 1
ATOM 854 C C . THR A 1 104 ? 21.249 -18.452 -30.523 1.00 13.15 123 THR A C 1
ATOM 855 O O . THR A 1 104 ? 21.494 -19.346 -29.725 1.00 14.42 123 THR A O 1
ATOM 859 N N . PHE A 1 105 ? 20.276 -18.567 -31.421 1.00 12.47 124 PHE A N 1
ATOM 860 C CA . PHE A 1 105 ? 19.442 -19.766 -31.415 1.00 12.61 124 PHE A CA 1
ATOM 861 C C . PHE A 1 105 ? 20.269 -21.034 -31.677 1.00 14.11 124 PHE A C 1
ATOM 862 O O . PHE A 1 105 ? 21.042 -21.070 -32.615 1.00 15.73 124 PHE A O 1
ATOM 870 N N . PRO A 1 106 ? 20.098 -22.078 -30.840 1.00 16.31 125 PRO A N 1
ATOM 871 C CA . PRO A 1 106 ? 20.838 -23.335 -31.045 1.00 17.38 125 PRO A CA 1
ATOM 872 C C . PRO A 1 106 ? 20.283 -24.114 -32.232 1.00 18.13 125 PRO A C 1
ATOM 873 O O . PRO A 1 106 ? 19.220 -24.715 -32.178 1.00 18.32 125 PRO A O 1
ATOM 877 N N . LEU A 1 107 ? 21.036 -24.093 -33.317 1.00 19.63 126 LEU A N 1
ATOM 878 C CA . LEU A 1 107 ? 20.537 -24.584 -34.583 1.00 20.73 126 LEU A CA 1
ATOM 879 C C . LEU A 1 107 ? 21.036 -26.003 -34.843 1.00 19.82 126 LEU A C 1
ATOM 880 O O . LEU A 1 107 ? 22.115 -26.413 -34.383 1.00 21.37 126 LEU A O 1
ATOM 885 N N . ASP A 1 108 ? 20.213 -26.780 -35.526 1.00 18.22 127 ASP A N 1
ATOM 886 C CA . ASP A 1 108 ? 20.664 -28.037 -36.112 1.00 17.50 127 ASP A CA 1
ATOM 887 C C . ASP A 1 108 ? 19.796 -28.234 -37.358 1.00 17.52 127 ASP A C 1
ATOM 888 O O . ASP A 1 108 ? 18.895 -27.418 -37.624 1.00 17.12 127 ASP A O 1
ATOM 893 N N . ASN A 1 109 ? 20.047 -29.299 -38.114 1.00 19.11 128 ASN A N 1
ATOM 894 C CA . ASN A 1 109 ? 19.341 -29.487 -39.384 1.00 19.50 128 ASN A CA 1
ATOM 895 C C . ASN A 1 109 ? 17.838 -29.651 -39.213 1.00 18.59 128 ASN A C 1
ATOM 896 O O . ASN A 1 109 ? 17.068 -29.237 -40.068 1.00 19.30 128 ASN A O 1
ATOM 901 N N . GLU A 1 110 ? 17.408 -30.267 -38.112 1.00 18.12 129 GLU A N 1
ATOM 902 C CA . GLU A 1 110 ? 15.986 -30.520 -37.932 1.00 17.15 129 GLU A CA 1
ATOM 903 C C . GLU A 1 110 ? 15.274 -29.238 -37.511 1.00 16.29 129 GLU A C 1
ATOM 904 O O . GLU A 1 110 ? 14.195 -28.905 -38.047 1.00 16.43 129 GLU A O 1
ATOM 910 N N . VAL A 1 111 ? 15.886 -28.488 -36.594 1.00 15.11 130 VAL A N 1
ATOM 911 C CA . VAL A 1 111 ? 15.359 -27.177 -36.257 1.00 15.13 130 VAL A CA 1
ATOM 912 C C . VAL A 1 111 ? 15.238 -26.285 -37.499 1.00 14.83 130 VAL A C 1
ATOM 913 O O . VAL A 1 111 ? 14.217 -25.631 -37.708 1.00 15.59 130 VAL A O 1
ATOM 917 N N . LYS A 1 112 ? 16.274 -26.287 -38.339 1.00 16.74 131 LYS A N 1
ATOM 918 C CA . LYS A 1 112 ? 16.266 -25.459 -39.523 1.00 18.34 131 LYS A CA 1
ATOM 919 C C . LYS A 1 112 ? 15.087 -25.806 -40.437 1.00 17.25 131 LYS A C 1
ATOM 920 O O . LYS A 1 112 ? 14.433 -24.909 -40.966 1.00 17.77 131 LYS A O 1
ATOM 926 N N . ALA A 1 113 ? 14.809 -27.100 -40.593 1.00 15.69 132 ALA A N 1
ATOM 927 C CA . ALA A 1 113 ? 13.717 -27.537 -41.447 1.00 16.27 132 ALA A CA 1
ATOM 928 C C . ALA A 1 113 ? 12.376 -27.060 -40.946 1.00 16.01 132 ALA A C 1
ATOM 929 O O . ALA A 1 113 ? 11.540 -26.631 -41.745 1.00 15.77 132 ALA A O 1
ATOM 931 N N . PHE A 1 114 ? 12.154 -27.162 -39.633 1.00 16.38 133 PHE A N 1
ATOM 932 C CA . PHE A 1 114 ? 10.895 -26.701 -39.085 1.00 16.39 133 PHE A CA 1
ATOM 933 C C . PHE A 1 114 ? 10.743 -25.205 -39.227 1.00 15.83 133 PHE A C 1
ATOM 934 O O . PHE A 1 114 ? 9.645 -24.736 -39.520 1.00 16.72 133 PHE A O 1
ATOM 942 N N . MET A 1 115 ? 11.839 -24.454 -39.063 1.00 15.67 134 MET A N 1
ATOM 943 C CA . MET A 1 115 ? 11.767 -22.998 -39.230 1.00 15.83 134 MET A CA 1
ATOM 944 C C . MET A 1 115 ? 11.486 -22.624 -40.686 1.00 16.64 134 MET A C 1
ATOM 945 O O . MET A 1 115 ? 10.755 -21.675 -40.943 1.00 18.69 134 MET A O 1
ATOM 950 N N . ARG A 1 116 ? 12.064 -23.358 -41.639 1.00 17.43 135 ARG A N 1
ATOM 951 C CA . ARG A 1 116 ? 11.740 -23.111 -43.058 1.00 18.67 135 ARG A CA 1
ATOM 952 C C . ARG A 1 116 ? 10.271 -23.400 -43.307 1.00 18.00 135 ARG A C 1
ATOM 953 O O . ARG A 1 116 ? 9.577 -22.646 -44.000 1.00 18.75 135 ARG A O 1
ATOM 961 N N . GLY A 1 117 ? 9.803 -24.509 -42.743 1.00 17.07 136 GLY A N 1
ATOM 962 C CA . GLY A 1 117 ? 8.414 -24.901 -42.888 1.00 16.43 136 GLY A CA 1
ATOM 963 C C . GLY A 1 117 ? 7.454 -23.844 -42.362 1.00 17.38 136 GLY A C 1
ATOM 964 O O . GLY A 1 117 ? 6.437 -23.523 -42.996 1.00 17.78 136 GLY A O 1
ATOM 965 N N . GLN A 1 118 ? 7.771 -23.304 -41.186 1.00 18.47 137 GLN A N 1
ATOM 966 C CA . GLN A 1 118 ? 6.984 -22.226 -40.598 1.00 20.61 137 GLN A CA 1
ATOM 967 C C . GLN A 1 118 ? 6.919 -21.020 -41.527 1.00 20.03 137 GLN A C 1
ATOM 968 O O . GLN A 1 118 ? 5.850 -20.452 -41.738 1.00 21.11 137 GLN A O 1
ATOM 974 N N . ARG A 1 119 ? 8.063 -20.640 -42.090 1.00 20.63 138 ARG A N 1
ATOM 975 C CA . ARG A 1 119 ? 8.133 -19.450 -42.930 1.00 21.06 138 ARG A CA 1
ATOM 976 C C . ARG A 1 119 ? 7.326 -19.670 -44.221 1.00 20.99 138 ARG A C 1
ATOM 977 O O . ARG A 1 119 ? 6.611 -18.773 -44.674 1.00 22.02 138 ARG A O 1
ATOM 985 N N . LEU A 1 120 ? 7.401 -20.879 -44.772 1.00 21.42 139 LEU A N 1
ATOM 986 C CA . LEU A 1 120 ? 6.633 -21.234 -45.980 1.00 20.45 139 LEU A CA 1
ATOM 987 C C . LEU A 1 120 ? 5.147 -21.208 -45.732 1.00 21.36 139 LEU A C 1
ATOM 988 O O . LEU A 1 120 ? 4.399 -20.689 -46.544 1.00 21.29 139 LEU A O 1
ATOM 993 N N . TYR A 1 121 ? 4.719 -21.782 -44.610 1.00 21.09 140 TYR A N 1
ATOM 994 C CA . TYR A 1 121 ? 3.301 -21.971 -44.391 1.00 21.40 140 TYR A CA 1
ATOM 995 C C . TYR A 1 121 ? 2.582 -20.654 -44.151 1.00 21.98 140 TYR A C 1
ATOM 996 O O . TYR A 1 121 ? 1.446 -20.484 -44.588 1.00 21.18 140 TYR A O 1
ATOM 1005 N N . GLU A 1 122 ? 3.255 -19.723 -43.477 1.00 23.59 141 GLU A N 1
ATOM 1006 C CA . GLU A 1 122 ? 2.708 -18.377 -43.300 1.00 24.51 141 GLU A CA 1
ATOM 1007 C C . GLU A 1 122 ? 2.355 -17.753 -44.654 1.00 22.82 141 GLU A C 1
ATOM 1008 O O . GLU A 1 122 ? 1.311 -17.122 -44.802 1.00 24.03 141 GLU A O 1
ATOM 1010 N N . LYS A 1 123 ? 3.224 -17.933 -45.641 1.00 21.69 142 LYS A N 1
ATOM 1011 C CA . LYS A 1 123 ? 2.972 -17.399 -46.961 1.00 20.86 142 LYS A CA 1
ATOM 1012 C C . LYS A 1 123 ? 1.791 -18.101 -47.633 1.00 20.20 142 LYS A C 1
ATOM 1013 O O . LYS A 1 123 ? 0.970 -17.469 -48.302 1.00 20.71 142 LYS A O 1
ATOM 1019 N N . LEU A 1 124 ? 1.686 -19.403 -47.422 1.00 19.72 143 LEU A N 1
ATOM 1020 C CA . LEU A 1 124 ? 0.595 -20.159 -48.016 1.00 20.07 143 LEU A CA 1
ATOM 1021 C C . LEU A 1 124 ? -0.754 -19.892 -47.352 1.00 22.01 143 LEU A C 1
ATOM 1022 O O . LEU A 1 124 ? -1.788 -20.275 -47.892 1.00 22.52 143 LEU A O 1
ATOM 1027 N N . MET A 1 125 ? -0.737 -19.231 -46.197 1.00 22.82 144 MET A N 1
ATOM 1028 C CA . MET A 1 125 ? -1.964 -18.839 -45.508 1.00 22.77 144 MET A CA 1
ATOM 1029 C C . MET A 1 125 ? -2.408 -17.440 -45.864 1.00 22.51 144 MET A C 1
ATOM 1030 O O . MET A 1 125 ? -3.513 -17.033 -45.494 1.00 24.01 144 MET A O 1
ATOM 1035 N N . SER A 1 126 ? -1.553 -16.695 -46.562 1.00 20.67 145 SER A N 1
ATOM 1036 C CA . SER A 1 126 ? -1.859 -15.308 -46.870 1.00 21.06 145 SER A CA 1
ATOM 1037 C C . SER A 1 126 ? -3.015 -15.203 -47.873 1.00 20.26 145 SER A C 1
ATOM 1038 O O . SER A 1 126 ? -3.253 -16.119 -48.648 1.00 19.89 145 SER A O 1
ATOM 1041 N N . PRO A 1 127 ? -3.741 -14.080 -47.854 1.00 21.12 146 PRO A N 1
ATOM 1042 C CA . PRO A 1 127 ? -4.918 -13.939 -48.713 1.00 20.50 146 PRO A CA 1
ATOM 1043 C C . PRO A 1 127 ? -4.555 -13.979 -50.181 1.00 18.95 146 PRO A C 1
ATOM 1044 O O . PRO A 1 127 ? -5.407 -14.346 -50.993 1.00 18.94 146 PRO A O 1
ATOM 1048 N N . GLU A 1 128 ? -3.313 -13.633 -50.523 1.00 16.32 147 GLU A N 1
ATOM 1049 C CA . GLU A 1 128 ? -2.945 -13.537 -51.923 1.00 16.75 147 GLU A CA 1
ATOM 1050 C C . GLU A 1 128 ? -2.506 -14.884 -52.527 1.00 16.00 147 GLU A C 1
ATOM 1051 O O . GLU A 1 128 ? -2.274 -14.980 -53.723 1.00 15.08 147 GLU A O 1
ATOM 1057 N N . ASN A 1 129 ? -2.418 -15.918 -51.698 1.00 15.72 148 ASN A N 1
ATOM 1058 C CA . ASN A 1 129 ? -1.867 -17.196 -52.129 1.00 15.24 148 ASN A CA 1
ATOM 1059 C C . ASN A 1 129 ? -2.888 -18.306 -51.968 1.00 15.01 148 ASN A C 1
ATOM 1060 O O . ASN A 1 129 ? -3.297 -18.624 -50.841 1.00 16.97 148 ASN A O 1
ATOM 1065 N N . THR A 1 130 ? -3.319 -18.865 -53.098 1.00 14.40 149 THR A N 1
ATOM 1066 C CA . THR A 1 130 ? -4.235 -19.991 -53.089 1.00 14.68 149 THR A CA 1
ATOM 1067 C C . THR A 1 130 ? -3.652 -21.207 -53.814 1.00 14.92 149 THR A C 1
ATOM 1068 O O . THR A 1 130 ? -4.368 -21.982 -54.443 1.00 15.62 149 THR A O 1
ATOM 1072 N N . LEU A 1 131 ? -2.340 -21.391 -53.679 1.00 14.61 150 LEU A N 1
ATOM 1073 C CA . LEU A 1 131 ? -1.674 -22.543 -54.240 1.00 16.42 150 LEU A CA 1
ATOM 1074 C C . LEU A 1 131 ? -2.230 -23.837 -53.652 1.00 15.54 150 LEU A C 1
ATOM 1075 O O . LEU A 1 131 ? -2.430 -24.815 -54.363 1.00 17.63 150 LEU A O 1
ATOM 1080 N N . LEU A 1 132 ? -2.481 -23.845 -52.345 1.00 13.96 151 LEU A N 1
ATOM 1081 C CA . LEU A 1 132 ? -2.998 -25.055 -51.708 1.00 15.17 151 LEU A CA 1
ATOM 1082 C C . LEU A 1 132 ? -4.454 -25.266 -52.111 1.00 15.66 151 LEU A C 1
ATOM 1083 O O . LEU A 1 132 ? -5.295 -24.365 -51.933 1.00 16.84 151 LEU A O 1
ATOM 1088 N N . GLN A 1 133 ? -4.746 -26.441 -52.674 1.00 14.54 152 GLN A N 1
ATOM 1089 C CA . GLN A 1 133 ? -6.062 -26.699 -53.251 1.00 16.64 152 GLN A CA 1
ATOM 1090 C C . GLN A 1 133 ? -6.619 -28.051 -52.888 1.00 17.62 152 GLN A C 1
ATOM 1091 O O . GLN A 1 133 ? -5.885 -29.029 -52.809 1.00 17.56 152 GLN A O 1
ATOM 1097 N N . PRO A 1 134 ? -7.939 -28.133 -52.710 1.00 19.24 153 PRO A N 1
ATOM 1098 C CA . PRO A 1 134 ? -8.499 -29.470 -52.544 1.00 20.29 153 PRO A CA 1
ATOM 1099 C C . PRO A 1 134 ? -8.417 -30.271 -53.836 1.00 20.50 153 PRO A C 1
ATOM 1100 O O . PRO A 1 134 ? -8.579 -29.719 -54.934 1.00 21.39 153 PRO A O 1
ATOM 1104 N N . ARG A 1 135 ? -8.137 -31.565 -53.697 1.00 20.59 154 ARG A N 1
ATOM 1105 C CA . ARG A 1 135 ? -8.118 -32.498 -54.820 1.00 21.32 154 ARG A CA 1
ATOM 1106 C C . ARG A 1 135 ? -8.705 -33.842 -54.388 1.00 25.54 154 ARG A C 1
ATOM 1107 O O . ARG A 1 135 ? -8.560 -34.258 -53.233 1.00 25.81 154 ARG A O 1
ATOM 1115 N N . GLU A 1 136 ? -9.370 -34.519 -55.314 1.00 32.73 155 GLU A N 1
ATOM 1116 C CA . GLU A 1 136 ? -9.901 -35.848 -55.031 1.00 36.20 155 GLU A CA 1
ATOM 1117 C C . GLU A 1 136 ? -9.176 -36.891 -55.866 1.00 39.77 155 GLU A C 1
ATOM 1118 O O . GLU A 1 136 ? -8.909 -36.673 -57.047 1.00 40.65 155 GLU A O 1
ATOM 1120 N N . GLU A 1 137 ? -8.843 -38.015 -55.239 1.00 47.32 156 GLU A N 1
ATOM 1121 C CA . GLU A 1 137 ? -8.252 -39.157 -55.936 1.00 49.06 156 GLU A CA 1
ATOM 1122 C C . GLU A 1 137 ? -8.781 -40.456 -55.331 1.00 50.82 156 GLU A C 1
ATOM 1123 O O . GLU A 1 137 ? -8.576 -40.705 -54.146 1.00 51.73 156 GLU A O 1
ATOM 1125 N N . GLU A 1 138 ? -9.447 -41.276 -56.147 1.00 50.07 157 GLU A N 1
ATOM 1126 C CA . GLU A 1 138 ? -10.037 -42.547 -55.703 1.00 49.26 157 GLU A CA 1
ATOM 1127 C C . GLU A 1 138 ? -11.182 -42.336 -54.713 1.00 51.26 157 GLU A C 1
ATOM 1128 O O . GLU A 1 138 ? -11.246 -42.991 -53.666 1.00 52.22 157 GLU A O 1
ATOM 1130 N N . GLY A 1 139 ? -12.084 -41.416 -55.053 1.00 51.19 158 GLY A N 1
ATOM 1131 C CA . GLY A 1 139 ? -13.264 -41.166 -54.245 1.00 50.95 158 GLY A CA 1
ATOM 1132 C C . GLY A 1 139 ? -13.002 -40.519 -52.897 1.00 50.65 158 GLY A C 1
ATOM 1133 O O . GLY A 1 139 ? -13.913 -40.375 -52.077 1.00 51.10 158 GLY A O 1
ATOM 1134 N N . VAL A 1 140 ? -11.761 -40.124 -52.647 1.00 46.83 159 VAL A N 1
ATOM 1135 C CA . VAL A 1 140 ? -11.459 -39.436 -51.401 1.00 45.60 159 VAL A CA 1
ATOM 1136 C C . VAL A 1 140 ? -10.937 -38.032 -51.675 1.00 44.27 159 VAL A C 1
ATOM 1137 O O . VAL A 1 140 ? -10.090 -37.829 -52.546 1.00 44.57 159 VAL A O 1
ATOM 1139 N N . LYS A 1 141 ? -11.486 -37.071 -50.941 1.00 43.36 160 LYS A N 1
ATOM 1140 C CA . LYS A 1 141 ? -11.118 -35.677 -51.087 1.00 41.58 160 LYS A CA 1
ATOM 1141 C C . LYS A 1 141 ? -10.012 -35.338 -50.105 1.00 39.08 160 LYS A C 1
ATOM 1142 O O . LYS A 1 141 ? -10.118 -35.620 -48.912 1.00 39.60 160 LYS A O 1
ATOM 1144 N N . TYR A 1 142 ? -8.946 -34.731 -50.614 1.00 31.32 161 TYR A N 1
ATOM 1145 C CA . TYR A 1 142 ? -7.847 -34.283 -49.774 1.00 29.03 161 TYR A CA 1
ATOM 1146 C C . TYR A 1 142 ? -7.792 -32.770 -49.750 1.00 26.19 161 TYR A C 1
ATOM 1147 O O . TYR A 1 142 ? -7.984 -32.122 -50.769 1.00 26.32 161 TYR A O 1
ATOM 1156 N N . GLU A 1 143 ? -7.505 -32.209 -48.590 1.00 26.05 162 GLU A N 1
ATOM 1157 C CA . GLU A 1 143 ? -7.457 -30.762 -48.441 1.00 24.83 162 GLU A CA 1
ATOM 1158 C C . GLU A 1 143 ? -6.050 -30.221 -48.624 1.00 21.47 162 GLU A C 1
ATOM 1159 O O . GLU A 1 143 ? -5.073 -30.888 -48.300 1.00 21.12 162 GLU A O 1
ATOM 1165 N N . ARG A 1 144 ? -5.961 -28.992 -49.127 1.00 18.03 163 ARG A N 1
ATOM 1166 C CA . ARG A 1 144 ? -4.716 -28.230 -49.105 1.00 16.78 163 ARG A CA 1
ATOM 1167 C C . ARG A 1 144 ? -3.562 -29.004 -49.729 1.00 15.14 163 ARG A C 1
ATOM 1168 O O . ARG A 1 144 ? -2.455 -29.083 -49.186 1.00 16.58 163 ARG A O 1
ATOM 1176 N N . THR A 1 145 ? -3.830 -29.544 -50.911 1.00 14.45 164 THR A N 1
ATOM 1177 C CA . THR A 1 145 ? -2.814 -30.277 -51.639 1.00 13.99 164 THR A CA 1
ATOM 1178 C C . THR A 1 145 ? -2.036 -29.391 -52.616 1.00 13.58 164 THR A C 1
ATOM 1179 O O . THR A 1 145 ? -2.448 -28.283 -52.996 1.00 14.58 164 THR A O 1
ATOM 1183 N N . PHE A 1 146 ? -0.886 -29.892 -53.001 1.00 13.02 165 PHE A N 1
ATOM 1184 C CA . PHE A 1 146 ? -0.104 -29.276 -54.070 1.00 13.35 165 PHE A CA 1
ATOM 1185 C C . PHE A 1 146 ? 0.573 -30.345 -54.898 1.00 11.95 165 PHE A C 1
ATOM 1186 O O . PHE A 1 146 ? 0.938 -31.420 -54.391 1.00 12.85 165 PHE A O 1
ATOM 1194 N N . MET A 1 147 ? 0.748 -30.041 -56.177 1.00 12.04 166 MET A N 1
ATOM 1195 C CA . MET A 1 147 ? 1.527 -30.910 -57.033 1.00 13.16 166 MET A CA 1
ATOM 1196 C C . MET A 1 147 ? 2.993 -30.603 -56.723 1.00 12.81 166 MET A C 1
ATOM 1197 O O . MET A 1 147 ? 3.345 -29.452 -56.524 1.00 13.74 166 MET A O 1
ATOM 1202 N N . ALA A 1 148 ? 3.845 -31.621 -56.648 1.00 13.05 167 ALA A N 1
ATOM 1203 C CA . ALA A 1 148 ? 5.257 -31.391 -56.322 1.00 12.67 167 ALA A CA 1
ATOM 1204 C C . ALA A 1 148 ? 5.909 -30.377 -57.222 1.00 13.57 167 ALA A C 1
ATOM 1205 O O . ALA A 1 148 ? 6.580 -29.465 -56.752 1.00 13.22 167 ALA A O 1
ATOM 1207 N N . SER A 1 149 ? 5.703 -30.538 -58.520 1.00 14.51 168 SER A N 1
ATOM 1208 C CA . SER A 1 149 ? 6.356 -29.668 -59.492 1.00 16.26 168 SER A CA 1
ATOM 1209 C C . SER A 1 149 ? 5.892 -28.228 -59.323 1.00 14.91 168 SER A C 1
ATOM 1210 O O . SER A 1 149 ? 6.707 -27.312 -59.454 1.00 16.03 168 SER A O 1
ATOM 1213 N N . GLU A 1 150 ? 4.604 -28.020 -59.065 1.00 30.00 169 GLU A N 1
ATOM 1214 C CA . GLU A 1 150 ? 4.081 -26.656 -58.953 1.00 30.00 169 GLU A CA 1
ATOM 1215 C C . GLU A 1 150 ? 4.586 -26.001 -57.664 1.00 30.00 169 GLU A C 1
ATOM 1216 O O . GLU A 1 150 ? 4.818 -24.806 -57.611 1.00 30.00 169 GLU A O 1
ATOM 1222 N N . PHE A 1 151 ? 4.789 -26.812 -56.637 1.00 13.36 170 PHE A N 1
ATOM 1223 C CA . PHE A 1 151 ? 5.343 -26.304 -55.397 1.00 12.84 170 PHE A CA 1
ATOM 1224 C C . PHE A 1 151 ? 6.799 -25.854 -55.555 1.00 12.48 170 PHE A C 1
ATOM 1225 O O . PHE A 1 151 ? 7.188 -24.801 -55.052 1.00 13.32 170 PHE A O 1
ATOM 1233 N N . LEU A 1 152 ? 7.603 -26.628 -56.283 1.00 13.61 171 LEU A N 1
ATOM 1234 C CA . LEU A 1 152 ? 8.949 -26.168 -56.590 1.00 14.71 171 LEU A CA 1
ATOM 1235 C C . LEU A 1 152 ? 8.940 -24.867 -57.418 1.00 14.48 171 LEU A C 1
ATOM 1236 O O . LEU A 1 152 ? 9.746 -23.965 -57.152 1.00 15.59 171 LEU A O 1
ATOM 1241 N N . ASP A 1 153 ? 8.067 -24.779 -58.431 1.00 15.12 172 ASP A N 1
ATOM 1242 C CA . ASP A 1 153 ? 7.914 -23.533 -59.218 1.00 15.53 172 ASP A CA 1
ATOM 1243 C C . ASP A 1 153 ? 7.675 -22.341 -58.262 1.00 14.15 172 ASP A C 1
ATOM 1244 O O . ASP A 1 153 ? 8.310 -21.269 -58.362 1.00 15.53 172 ASP A O 1
ATOM 1249 N N . TRP A 1 154 ? 6.790 -22.556 -57.294 1.00 13.49 173 TRP A N 1
ATOM 1250 C CA . TRP A 1 154 ? 6.435 -21.512 -56.358 1.00 13.64 173 TRP A CA 1
ATOM 1251 C C . TRP A 1 154 ? 7.604 -21.142 -55.436 1.00 14.04 173 TRP A C 1
ATOM 1252 O O . TRP A 1 154 ? 7.853 -19.966 -55.179 1.00 15.11 173 TRP A O 1
ATOM 1263 N N . LEU A 1 155 ? 8.318 -22.142 -54.932 1.00 13.82 174 LEU A N 1
ATOM 1264 C CA . LEU A 1 155 ? 9.436 -21.844 -54.037 1.00 13.85 174 LEU A CA 1
ATOM 1265 C C . LEU A 1 155 ? 10.459 -20.954 -54.721 1.00 14.91 174 LEU A C 1
ATOM 1266 O O . LEU A 1 155 ? 10.996 -20.026 -54.115 1.00 16.26 174 LEU A O 1
ATOM 1271 N N . VAL A 1 156 ? 10.702 -21.209 -56.008 1.00 15.29 175 VAL A N 1
ATOM 1272 C CA . VAL A 1 156 ? 11.687 -20.384 -56.724 1.00 16.87 175 VAL A CA 1
ATOM 1273 C C . VAL A 1 156 ? 11.134 -18.992 -57.029 1.00 18.17 175 VAL A C 1
ATOM 1274 O O . VAL A 1 156 ? 11.836 -17.981 -56.857 1.00 19.53 175 VAL A O 1
ATOM 1278 N N . GLN A 1 157 ? 9.884 -18.941 -57.488 1.00 19.89 176 GLN A N 1
ATOM 1279 C CA . GLN A 1 157 ? 9.198 -17.670 -57.750 1.00 21.63 176 GLN A CA 1
ATOM 1280 C C . GLN A 1 157 ? 9.231 -16.752 -56.528 1.00 20.87 176 GLN A C 1
ATOM 1281 O O . GLN A 1 157 ? 9.523 -15.551 -56.628 1.00 21.88 176 GLN A O 1
ATOM 1287 N N . GLU A 1 158 ? 8.949 -17.337 -55.370 1.00 19.97 177 GLU A N 1
ATOM 1288 C CA . GLU A 1 158 ? 8.785 -16.592 -54.134 1.00 20.81 177 GLU A CA 1
ATOM 1289 C C . GLU A 1 158 ? 10.130 -16.229 -53.505 1.00 21.88 177 GLU A C 1
ATOM 1290 O O . GLU A 1 158 ? 10.195 -15.415 -52.582 1.00 23.88 177 GLU A O 1
ATOM 1296 N N . GLY A 1 159 ? 11.211 -16.804 -54.024 1.00 20.48 178 GLY A N 1
ATOM 1297 C CA . GLY A 1 159 ? 12.532 -16.484 -53.518 1.00 20.32 178 GLY A CA 1
ATOM 1298 C C . GLY A 1 159 ? 12.943 -17.319 -52.319 1.00 19.14 178 GLY A C 1
ATOM 1299 O O . GLY A 1 159 ? 13.930 -17.009 -51.649 1.00 21.01 178 GLY A O 1
ATOM 1300 N N . GLU A 1 160 ? 12.183 -18.371 -52.029 1.00 18.62 179 GLU A N 1
ATOM 1301 C CA . GLU A 1 160 ? 12.536 -19.292 -50.967 1.00 19.42 179 GLU A CA 1
ATOM 1302 C C . GLU A 1 160 ? 13.667 -20.209 -51.425 1.00 20.40 179 GLU A C 1
ATOM 1303 O O . GLU A 1 160 ? 14.364 -20.814 -50.620 1.00 23.83 179 GLU A O 1
ATOM 1309 N N . ALA A 1 161 ? 13.856 -20.315 -52.730 1.00 20.16 180 ALA A N 1
ATOM 1310 C CA . ALA A 1 161 ? 14.979 -21.069 -53.279 1.00 19.59 180 ALA A CA 1
ATOM 1311 C C . ALA A 1 161 ? 15.470 -20.335 -54.499 1.00 20.49 180 ALA A C 1
ATOM 1312 O O . ALA A 1 161 ? 14.669 -19.740 -55.227 1.00 21.38 180 ALA A O 1
ATOM 1314 N N . THR A 1 162 ? 16.773 -20.386 -54.744 1.00 22.02 181 THR A N 1
ATOM 1315 C CA . THR A 1 162 ? 17.332 -19.707 -55.892 1.00 23.99 181 THR A CA 1
ATOM 1316 C C . THR A 1 162 ? 17.249 -20.523 -57.162 1.00 23.51 181 THR A C 1
ATOM 1317 O O . THR A 1 162 ? 17.276 -19.977 -58.274 1.00 24.87 181 THR A O 1
ATOM 1321 N N . THR A 1 163 ? 17.156 -21.840 -56.998 1.00 21.77 182 THR A N 1
ATOM 1322 C CA . THR A 1 163 ? 17.091 -22.763 -58.128 1.00 20.95 182 THR A CA 1
ATOM 1323 C C . THR A 1 163 ? 16.127 -23.889 -57.814 1.00 20.71 182 THR A C 1
ATOM 1324 O O . THR A 1 163 ? 15.827 -24.178 -56.660 1.00 19.67 182 THR A O 1
ATOM 1328 N N . ARG A 1 164 ? 15.660 -24.552 -58.856 1.00 20.61 183 ARG A N 1
ATOM 1329 C CA . ARG A 1 164 ? 14.818 -25.713 -58.665 1.00 20.65 183 ARG A CA 1
ATOM 1330 C C . ARG A 1 164 ? 15.512 -26.822 -57.861 1.00 19.68 183 ARG A C 1
ATOM 1331 O O . ARG A 1 164 ? 14.871 -27.495 -57.055 1.00 20.63 183 ARG A O 1
ATOM 1339 N N . LYS A 1 165 ? 16.817 -27.015 -58.072 1.00 20.73 184 LYS A N 1
ATOM 1340 C CA . LYS A 1 165 ? 17.515 -28.060 -57.336 1.00 21.69 184 LYS A CA 1
ATOM 1341 C C . LYS A 1 165 ? 17.467 -27.759 -55.842 1.00 20.88 184 LYS A C 1
ATOM 1342 O O . LYS A 1 165 ? 17.235 -28.653 -55.017 1.00 20.49 184 LYS A O 1
ATOM 1344 N N . GLU A 1 166 ? 17.696 -26.498 -55.494 1.00 20.34 185 GLU A N 1
ATOM 1345 C CA . GLU A 1 166 ? 17.662 -26.107 -54.101 1.00 19.94 185 GLU A CA 1
ATOM 1346 C C . GLU A 1 166 ? 16.243 -26.292 -53.540 1.00 18.65 185 GLU A C 1
ATOM 1347 O O . GLU A 1 166 ? 16.073 -26.757 -52.409 1.00 19.03 185 GLU A O 1
ATOM 1349 N N . ALA A 1 167 ? 15.228 -25.966 -54.348 1.00 16.83 186 ALA A N 1
ATOM 1350 C CA . ALA A 1 167 ? 13.829 -26.136 -53.925 1.00 16.27 186 ALA A CA 1
ATOM 1351 C C . ALA A 1 167 ? 13.521 -27.622 -53.687 1.00 16.20 186 ALA A C 1
ATOM 1352 O O . ALA A 1 167 ? 12.866 -27.965 -52.691 1.00 15.84 186 ALA A O 1
ATOM 1354 N N . GLU A 1 168 ? 14.002 -28.493 -54.591 1.00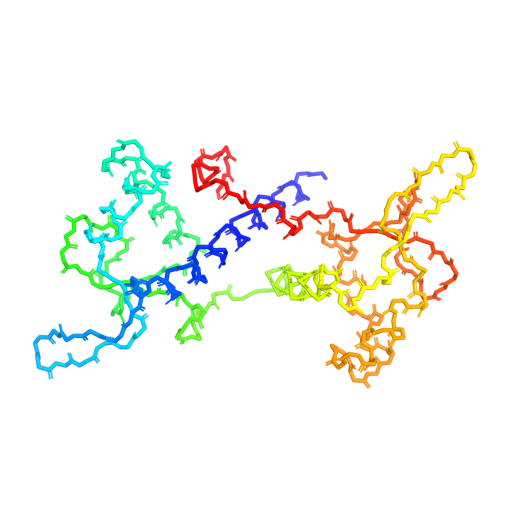 15.98 187 GLU A N 1
ATOM 1355 C CA . GLU A 1 168 ? 13.796 -29.931 -54.432 1.00 17.58 187 GLU A CA 1
ATOM 1356 C C . GLU A 1 168 ? 14.464 -30.423 -53.147 1.00 17.69 187 GLU A C 1
ATOM 1357 O O . GLU A 1 168 ? 13.878 -31.198 -52.387 1.00 17.18 187 GLU A O 1
ATOM 1363 N N . GLN A 1 169 ? 1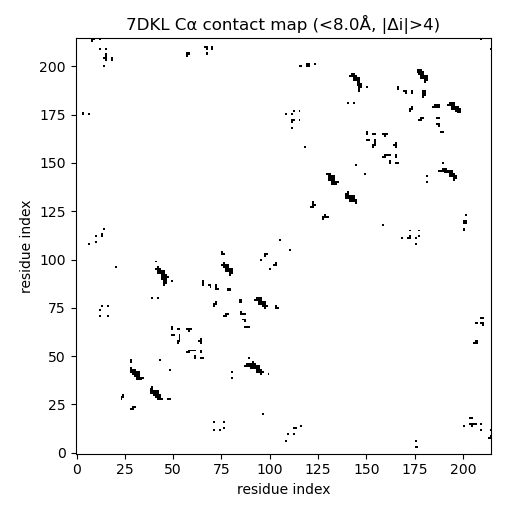5.682 -29.955 -52.900 1.00 18.66 188 GLN A N 1
ATOM 1364 C CA . GLN A 1 169 ? 16.414 -30.385 -51.711 1.00 19.30 188 GLN A CA 1
ATOM 1365 C C . GLN A 1 169 ? 15.705 -29.959 -50.424 1.00 18.97 188 GLN A C 1
ATOM 1366 O O . GLN A 1 169 ? 15.598 -30.731 -49.462 1.00 17.95 188 GLN A O 1
ATOM 1372 N N . LEU A 1 170 ? 15.213 -28.726 -50.417 1.00 17.58 189 LEU A N 1
ATOM 1373 C CA . LEU A 1 170 ? 14.405 -28.275 -49.291 1.00 17.76 189 LEU A CA 1
ATOM 1374 C C . LEU A 1 170 ? 13.216 -29.218 -49.057 1.00 18.03 189 LEU A C 1
ATOM 1375 O O . LEU A 1 170 ? 12.943 -29.585 -47.925 1.00 18.76 189 LEU A O 1
ATOM 1380 N N . CYS A 1 171 ? 12.507 -29.592 -50.119 1.00 16.85 190 CYS A N 1
ATOM 1381 C CA . CYS A 1 171 ? 11.346 -30.464 -49.975 1.00 16.25 190 CYS A CA 1
ATOM 1382 C C . CYS A 1 171 ? 11.703 -31.867 -49.495 1.00 16.92 190 CYS A C 1
ATOM 1383 O O . CYS A 1 171 ? 10.924 -32.491 -48.767 1.00 17.33 190 CYS A O 1
ATOM 1386 N N . HIS A 1 172 ? 12.871 -32.357 -49.900 1.00 17.60 191 HIS A N 1
ATOM 1387 C CA . HIS A 1 172 ? 13.342 -33.617 -49.365 1.00 18.95 191 HIS A CA 1
ATOM 1388 C C . HIS A 1 172 ? 13.521 -33.516 -47.854 1.00 19.62 191 HIS A C 1
ATOM 1389 O O . HIS A 1 172 ? 13.125 -34.427 -47.126 1.00 20.25 191 HIS A O 1
ATOM 1396 N N . ARG A 1 173 ? 14.106 -32.406 -47.388 1.00 19.49 192 ARG A N 1
ATOM 1397 C CA . ARG A 1 173 ? 14.293 -32.211 -45.956 1.00 20.63 192 ARG A CA 1
ATOM 1398 C C . ARG A 1 173 ? 12.937 -32.094 -45.257 1.00 20.31 192 ARG A C 1
ATOM 1399 O O . ARG A 1 173 ? 12.749 -32.686 -44.191 1.00 22.21 192 ARG A O 1
ATOM 1407 N N . LEU A 1 174 ? 11.982 -31.378 -45.858 1.00 18.81 193 LEU A N 1
ATOM 1408 C CA . LEU A 1 174 ? 10.641 -31.310 -45.264 1.00 19.24 193 LEU A CA 1
ATOM 1409 C C . LEU A 1 174 ? 9.990 -32.684 -45.146 1.00 19.67 193 LEU A C 1
ATOM 1410 O O . LEU A 1 174 ? 9.349 -32.997 -44.129 1.00 20.34 193 LEU A O 1
ATOM 1415 N N . MET A 1 175 ? 10.142 -33.500 -46.183 1.00 18.84 194 MET A N 1
ATOM 1416 C CA . MET A 1 175 ? 9.626 -34.859 -46.161 1.00 18.51 194 MET A CA 1
ATOM 1417 C C . MET A 1 175 ? 10.299 -35.712 -45.084 1.00 20.61 194 MET A C 1
ATOM 1418 O O . MET A 1 175 ? 9.619 -36.392 -44.308 1.00 21.54 194 MET A O 1
ATOM 1423 N N . GLU A 1 176 ? 11.628 -35.641 -45.027 1.00 21.92 195 GLU A N 1
ATOM 1424 C CA . GLU A 1 176 ? 12.418 -36.421 -44.073 1.00 23.82 195 GLU A CA 1
ATOM 1425 C C . GLU A 1 176 ? 11.955 -36.197 -42.643 1.00 23.87 195 GLU A C 1
ATOM 1426 O O . GLU A 1 176 ? 11.935 -37.124 -41.838 1.00 24.62 195 GLU A O 1
ATOM 1432 N N . HIS A 1 177 ? 11.572 -34.963 -42.334 1.00 23.00 196 HIS A N 1
ATOM 1433 C CA . HIS A 1 177 ? 11.252 -34.611 -40.962 1.00 23.58 196 HIS A CA 1
ATOM 1434 C C . HIS A 1 177 ? 9.762 -34.543 -40.667 1.00 23.30 196 HIS A C 1
ATOM 1435 O O . HIS A 1 177 ? 9.357 -34.039 -39.631 1.00 23.33 196 HIS A O 1
ATOM 1442 N N . GLY A 1 178 ? 8.952 -35.083 -41.571 1.00 23.36 197 GLY A N 1
ATOM 1443 C CA . GLY A 1 178 ? 7.535 -35.237 -41.296 1.00 22.00 197 GLY A CA 1
ATOM 1444 C C . GLY A 1 178 ? 6.742 -33.952 -41.425 1.00 21.50 197 GLY A C 1
ATOM 1445 O O . GLY A 1 178 ? 5.645 -33.811 -40.878 1.00 22.42 197 GLY A O 1
ATOM 1446 N N . ILE A 1 179 ? 7.291 -32.997 -42.154 1.00 19.88 198 ILE A N 1
ATOM 1447 C CA . ILE A 1 179 ? 6.621 -31.715 -42.281 1.00 19.26 198 ILE A CA 1
ATOM 1448 C C . ILE A 1 179 ? 5.601 -31.765 -43.402 1.00 18.77 198 ILE A C 1
ATOM 1449 O O . ILE A 1 179 ? 4.514 -31.193 -43.266 1.00 18.12 198 ILE A O 1
ATOM 1454 N N . ILE A 1 180 ? 5.961 -32.429 -44.506 1.00 19.01 199 ILE A N 1
ATOM 1455 C CA . ILE A 1 180 ? 5.020 -32.682 -45.603 1.00 17.54 199 ILE A CA 1
ATOM 1456 C C . ILE A 1 180 ? 4.822 -34.173 -45.754 1.00 18.04 199 ILE A C 1
ATOM 1457 O O . ILE A 1 180 ? 5.560 -34.945 -45.166 1.00 19.44 199 ILE A O 1
ATOM 1462 N N . GLN A 1 181 ? 3.826 -34.580 -46.537 1.00 18.23 200 GLN A N 1
ATOM 1463 C CA . GLN A 1 181 ? 3.602 -35.995 -46.810 1.00 17.79 200 GLN A CA 1
ATOM 1464 C C . GLN A 1 181 ? 2.958 -36.153 -48.171 1.00 17.08 200 GLN A C 1
ATOM 1465 O O . GLN A 1 181 ? 2.305 -35.250 -48.662 1.00 16.76 200 GLN A O 1
ATOM 1471 N N . HIS A 1 182 ? 3.133 -37.324 -48.759 1.00 16.57 201 HIS A N 1
ATOM 1472 C CA . HIS A 1 182 ? 2.386 -37.679 -49.948 1.00 17.43 201 HIS A CA 1
ATOM 1473 C C . HIS A 1 182 ? 0.901 -37.908 -49.591 1.00 19.04 201 HIS A C 1
ATOM 1474 O O . HIS A 1 182 ? 0.558 -38.457 -48.536 1.00 19.41 201 HIS A O 1
ATOM 1481 N N . VAL A 1 183 ? 0.020 -37.450 -50.470 1.00 21.12 202 VAL A N 1
ATOM 1482 C CA . VAL A 1 183 ? -1.416 -37.649 -50.320 1.00 24.94 202 VAL A CA 1
ATOM 1483 C C . VAL A 1 183 ? -1.760 -39.139 -50.412 1.00 30.27 202 VAL A C 1
ATOM 1484 O O . VAL A 1 183 ? -1.244 -39.847 -51.275 1.00 31.83 202 VAL A O 1
ATOM 1488 N N . SER A 1 184 ? -2.614 -39.611 -49.516 1.00 41.56 203 SER A N 1
ATOM 1489 C CA . SER A 1 184 ? -3.110 -40.999 -49.549 1.00 42.88 203 SER A CA 1
ATOM 1490 C C . SER A 1 184 ? -2.147 -42.088 -49.049 1.00 42.27 203 SER A C 1
ATOM 1491 O O . SER A 1 184 ? -2.529 -42.872 -48.183 1.00 44.33 203 SER A O 1
ATOM 1494 N N . SER A 1 185 ? -0.918 -42.134 -49.563 1.00 30.71 204 SER A N 1
ATOM 1495 C CA . SER A 1 185 ? 0.044 -43.181 -49.156 1.00 29.72 204 SER A CA 1
ATOM 1496 C C . SER A 1 185 ? 1.409 -42.590 -48.828 1.00 27.61 204 SER A C 1
ATOM 1497 O O . SER A 1 185 ? 1.736 -41.524 -49.319 1.00 27.89 204 SER A O 1
ATOM 1500 N N . LYS A 1 186 ? 2.196 -43.264 -47.996 1.00 27.15 205 LYS A N 1
ATOM 1501 C CA . LYS A 1 186 ? 3.570 -42.848 -47.742 1.00 25.81 205 LYS A CA 1
ATOM 1502 C C . LYS A 1 186 ? 4.364 -42.999 -49.023 1.00 24.15 205 LYS A C 1
ATOM 1503 O O . LYS A 1 186 ? 4.294 -44.030 -49.683 1.00 25.78 205 LYS A O 1
ATOM 1505 N N . HIS A 1 187 ? 5.113 -41.967 -49.383 1.00 20.29 206 HIS A N 1
ATOM 1506 C CA . HIS A 1 187 ? 5.940 -42.006 -50.575 1.00 18.21 206 HIS A CA 1
ATOM 1507 C C . HIS A 1 187 ? 6.967 -40.890 -50.451 1.00 18.52 206 HIS A C 1
ATOM 1508 O O . HIS A 1 187 ? 6.668 -39.855 -49.847 1.00 19.62 206 HIS A O 1
ATOM 1515 N N . PRO A 1 188 ? 8.177 -41.075 -51.007 1.00 18.26 207 PRO A N 1
ATOM 1516 C CA . PRO A 1 188 ? 9.111 -39.940 -50.994 1.00 17.72 207 PRO A CA 1
ATOM 1517 C C . PRO A 1 188 ? 8.618 -38.713 -51.756 1.00 16.46 207 PRO A C 1
ATOM 1518 O O . PRO A 1 188 ? 7.681 -38.811 -52.574 1.00 16.13 207 PRO A O 1
ATOM 1522 N N . PHE A 1 189 ? 9.282 -37.584 -51.523 1.00 16.38 208 PHE A N 1
ATOM 1523 C CA . PHE A 1 189 ? 9.077 -36.414 -52.368 1.00 15.66 208 PHE A CA 1
ATOM 1524 C C . PHE A 1 189 ? 9.799 -36.626 -53.698 1.00 16.11 208 PHE A C 1
ATOM 1525 O O . PHE A 1 189 ? 10.993 -36.909 -53.715 1.00 18.02 208 PHE A O 1
ATOM 1533 N N . VAL A 1 190 ? 9.076 -36.465 -54.806 1.00 14.34 209 VAL A N 1
ATOM 1534 C CA . VAL A 1 190 ? 9.662 -36.500 -56.137 1.00 14.05 209 VAL A CA 1
ATOM 1535 C C . VAL A 1 190 ? 9.132 -35.290 -56.909 1.00 13.52 209 VAL A C 1
ATOM 1536 O O . VAL A 1 190 ? 7.924 -35.046 -56.913 1.00 13.30 209 VAL A O 1
ATOM 1540 N N . ASP A 1 191 ? 10.021 -34.537 -57.563 1.00 15.27 210 ASP A N 1
ATOM 1541 C CA . ASP A 1 191 ? 9.628 -33.437 -58.448 1.00 15.57 210 ASP A CA 1
ATOM 1542 C C . ASP A 1 191 ? 8.838 -34.044 -59.597 1.00 15.48 210 ASP A C 1
ATOM 1543 O O . ASP A 1 191 ? 9.415 -34.665 -60.489 1.00 16.43 210 ASP A O 1
ATOM 1548 N N . SER A 1 192 ? 7.514 -33.882 -59.570 1.00 14.54 211 SER A N 1
ATOM 1549 C CA . SER A 1 192 ? 6.648 -34.739 -60.366 1.00 13.61 211 SER A CA 1
ATOM 1550 C C . SER A 1 192 ? 5.210 -34.253 -60.315 1.00 13.23 211 SER A C 1
ATOM 1551 O O . SER A 1 192 ? 4.903 -33.246 -59.670 1.00 14.18 211 SER A O 1
ATOM 1554 N N . ASN A 1 193 ? 4.323 -35.009 -60.949 1.00 12.37 212 ASN A N 1
ATOM 1555 C CA . ASN A 1 193 ? 2.887 -34.737 -60.879 1.00 13.99 212 ASN A CA 1
ATOM 1556 C C . ASN A 1 193 ? 2.261 -35.185 -59.565 1.00 12.83 212 ASN A C 1
ATOM 1557 O O . ASN A 1 193 ? 1.063 -34.979 -59.351 1.00 13.67 212 ASN A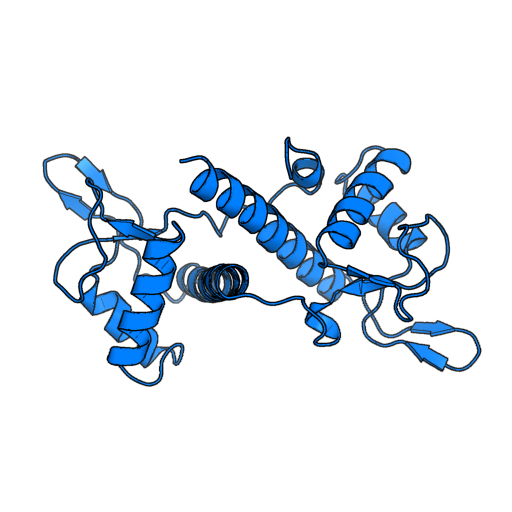 O 1
ATOM 1562 N N . LEU A 1 194 ? 3.028 -35.865 -58.723 1.00 12.54 213 LEU A N 1
ATOM 1563 C CA . LEU A 1 194 ? 2.445 -36.441 -57.524 1.00 12.52 213 LEU A CA 1
ATOM 1564 C C . LEU A 1 194 ? 2.006 -35.355 -56.549 1.00 12.25 213 LEU A C 1
ATOM 1565 O O . LEU A 1 194 ? 2.549 -34.239 -56.541 1.00 12.79 213 LEU A O 1
ATOM 1570 N N . LEU A 1 195 ? 1.026 -35.693 -55.724 1.00 13.26 214 LEU A N 1
ATOM 1571 C CA . LEU A 1 195 ? 0.370 -34.740 -54.823 1.00 13.01 214 LEU A CA 1
ATOM 1572 C C . LEU A 1 195 ? 0.852 -34.866 -53.394 1.00 13.41 214 LEU A C 1
ATOM 1573 O O . LEU A 1 195 ? 0.986 -35.974 -52.871 1.00 14.40 214 LEU A O 1
ATOM 1578 N N . TYR A 1 196 ? 1.106 -33.719 -52.774 1.00 12.87 215 TYR A N 1
ATOM 1579 C CA . TYR A 1 196 ? 1.584 -33.678 -51.388 1.00 13.67 215 TYR A CA 1
ATOM 1580 C C . TYR A 1 196 ? 0.763 -32.693 -50.580 1.00 14.33 215 TYR A C 1
ATOM 1581 O O . TYR A 1 196 ? -0.031 -31.939 -51.122 1.00 14.29 215 TYR A O 1
ATOM 1590 N N . GLN A 1 197 ? 0.920 -32.749 -49.269 1.00 15.68 216 GLN A N 1
ATOM 1591 C CA . GLN A 1 197 ? 0.276 -31.776 -48.406 1.00 17.38 216 GLN A CA 1
ATOM 1592 C C . GLN A 1 197 ? 1.121 -31.614 -47.160 1.00 16.39 216 GLN A C 1
ATOM 1593 O O . GLN A 1 197 ? 2.009 -32.437 -46.891 1.00 16.52 216 GLN A O 1
ATOM 1599 N N . PHE A 1 198 ? 0.889 -30.528 -46.428 1.00 16.45 217 PHE A N 1
ATOM 1600 C CA . PHE A 1 198 ? 1.540 -30.370 -45.127 1.00 16.71 217 PHE A CA 1
ATOM 1601 C C . PHE A 1 198 ? 0.970 -31.374 -44.151 1.00 19.94 217 PHE A C 1
ATOM 1602 O O . PHE A 1 198 ? -0.237 -31.601 -44.120 1.00 20.97 217 PHE A O 1
ATOM 1610 N N . ARG A 1 199 ? 1.869 -32.016 -43.411 1.00 22.05 218 ARG A N 1
ATOM 1611 C CA . ARG A 1 199 ? 1.514 -32.926 -42.320 1.00 25.08 218 ARG A CA 1
ATOM 1612 C C . ARG A 1 199 ? 1.529 -32.186 -40.975 1.00 25.91 218 ARG A C 1
ATOM 1613 O O . ARG A 1 199 ? 0.606 -32.330 -40.171 1.00 27.30 218 ARG A O 1
ATOM 1621 N N . MET A 1 200 ? 2.594 -31.417 -40.743 1.00 25.49 219 MET A N 1
ATOM 1622 C CA . MET A 1 200 ? 2.718 -30.495 -39.610 1.00 26.37 219 MET A CA 1
ATOM 1623 C C . MET A 1 200 ? 1.768 -29.320 -39.788 1.00 25.36 219 MET A C 1
ATOM 1624 O O . MET A 1 200 ? 1.649 -28.749 -40.874 1.00 25.46 219 MET A O 1
ATOM 1629 N N . ASN A 1 201 ? 1.084 -28.967 -38.710 1.00 25.07 220 ASN A N 1
ATOM 1630 C CA . ASN A 1 201 ? 0.137 -27.882 -38.732 1.00 24.18 220 ASN A CA 1
ATOM 1631 C C . ASN A 1 201 ? 0.830 -26.605 -38.237 1.00 23.77 220 ASN A C 1
ATOM 1632 O O . ASN A 1 201 ? 1.179 -26.490 -37.061 1.00 24.90 220 ASN A O 1
ATOM 1637 N N . PHE A 1 202 ? 1.021 -25.646 -39.122 1.00 19.88 221 PHE A N 1
ATOM 1638 C CA . PHE A 1 202 ? 1.626 -24.393 -38.727 1.00 20.09 221 PHE A CA 1
ATOM 1639 C C . PHE A 1 202 ? 0.606 -23.281 -38.543 1.00 21.67 221 PHE A C 1
ATOM 1640 O O . PHE A 1 202 ? 0.976 -22.176 -38.207 1.00 23.67 221 PHE A O 1
ATOM 1648 N N . ARG A 1 203 ? -0.670 -23.565 -38.762 1.00 23.44 222 ARG A N 1
ATOM 1649 C CA . ARG A 1 203 ? -1.689 -22.527 -38.653 1.00 24.47 222 ARG A CA 1
ATOM 1650 C C . ARG A 1 203 ? -2.144 -22.326 -37.203 1.00 23.41 222 ARG A C 1
ATOM 1651 O O . ARG A 1 203 ? -2.265 -21.195 -36.710 1.00 25.37 222 ARG A O 1
ATOM 1653 N N . ARG A 1 204 ? -2.406 -23.430 -36.520 1.00 20.48 223 ARG A N 1
ATOM 1654 C CA . ARG A 1 204 ? -3.114 -23.363 -35.252 1.00 17.97 223 ARG A CA 1
ATOM 1655 C C . ARG A 1 204 ? -2.360 -22.524 -34.216 1.00 16.63 223 ARG A C 1
ATOM 1656 O O . ARG A 1 204 ? -1.156 -22.674 -34.049 1.00 16.28 223 ARG A O 1
ATOM 1664 N N . ARG A 1 205 ? -3.081 -21.654 -33.514 1.00 18.08 224 ARG A N 1
ATOM 1665 C CA . ARG A 1 205 ? -2.505 -20.866 -32.428 1.00 18.46 224 ARG A CA 1
ATOM 1666 C C . ARG A 1 205 ? -2.419 -21.770 -31.206 1.00 18.53 224 ARG A C 1
ATOM 1667 O O . ARG A 1 205 ? -3.438 -22.172 -30.649 1.00 18.93 224 ARG A O 1
ATOM 1669 N N . ARG A 1 206 ? -1.206 -22.118 -30.802 1.00 17.00 225 ARG A N 1
ATOM 1670 C CA . ARG A 1 206 ? -1.041 -22.975 -29.647 1.00 17.63 225 ARG A CA 1
ATOM 1671 C C . ARG A 1 206 ? -1.384 -22.235 -28.379 1.00 19.22 225 ARG A C 1
ATOM 1672 O O . ARG A 1 206 ? -1.073 -21.043 -28.239 1.00 20.07 225 ARG A O 1
ATOM 1680 N N . ARG A 1 207 ? -2.006 -22.943 -27.441 1.00 19.47 226 ARG A N 1
ATOM 1681 C CA . ARG A 1 207 ? -2.125 -22.437 -26.076 1.00 20.03 226 ARG A CA 1
ATOM 1682 C C . ARG A 1 207 ? -0.774 -22.626 -25.387 1.00 18.39 226 ARG A C 1
ATOM 1683 O O . ARG A 1 207 ? -0.164 -23.688 -25.503 1.00 17.38 226 ARG A O 1
ATOM 1691 N N . LEU A 1 208 ? -0.299 -21.613 -24.670 1.00 19.42 227 LEU A N 1
ATOM 1692 C CA . LEU A 1 208 ? 0.990 -21.761 -23.998 1.00 19.44 227 LEU A CA 1
ATOM 1693 C C . LEU A 1 208 ? 1.026 -22.924 -22.996 1.00 18.80 227 LEU A C 1
ATOM 1694 O O . LEU A 1 208 ? 2.078 -23.535 -22.810 1.00 19.41 227 LEU A O 1
ATOM 1699 N N . MET A 1 209 ? -0.123 -23.258 -22.406 1.00 17.29 228 MET A N 1
ATOM 1700 C CA . MET A 1 209 ? -0.217 -24.403 -21.493 1.00 17.43 228 MET A CA 1
ATOM 1701 C C . MET A 1 209 ? 0.170 -25.721 -22.157 1.00 17.81 228 MET A C 1
ATOM 1702 O O . MET A 1 209 ? 0.482 -26.682 -21.460 1.00 19.76 228 MET A O 1
ATOM 1707 N N . GLU A 1 210 ? 0.145 -25.783 -23.495 1.00 16.64 229 GLU A N 1
ATOM 1708 C CA . GLU A 1 210 ? 0.577 -26.998 -24.197 1.00 17.47 229 GLU A CA 1
ATOM 1709 C C . GLU A 1 210 ? 2.066 -27.288 -23.958 1.00 17.19 229 GLU A C 1
ATOM 1710 O O . GLU A 1 210 ? 2.515 -28.409 -24.169 1.00 19.14 229 GLU A O 1
ATOM 1716 N N . LEU A 1 211 ? 2.816 -26.284 -23.510 1.00 17.60 230 LEU A N 1
ATOM 1717 C CA . LEU A 1 211 ? 4.230 -26.464 -23.175 1.00 18.00 230 LEU A CA 1
ATOM 1718 C C . LEU A 1 211 ? 4.415 -27.436 -22.015 1.00 20.75 230 LEU A C 1
ATOM 1719 O O . LEU A 1 211 ? 5.516 -27.943 -21.809 1.00 22.89 230 LEU A O 1
ATOM 1724 N N . LEU A 1 212 ? 3.356 -27.697 -21.244 1.00 21.94 231 LEU A N 1
ATOM 1725 C CA . LEU A 1 212 ? 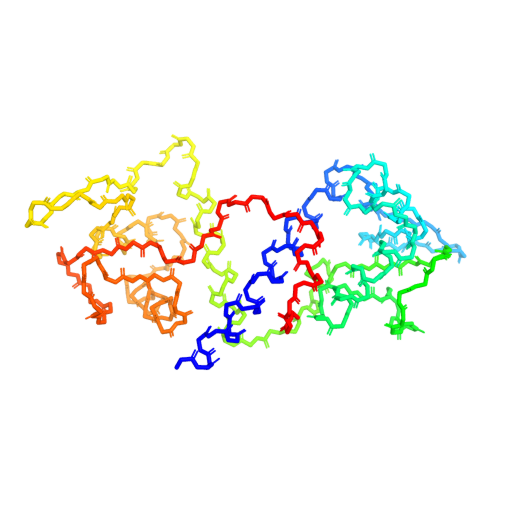3.485 -28.632 -20.143 1.00 23.32 231 LEU A CA 1
ATOM 1726 C C . LEU A 1 212 ? 3.008 -30.024 -20.551 1.00 25.05 231 LEU A C 1
ATOM 1727 O O . LEU A 1 212 ? 2.958 -30.935 -19.726 1.00 26.62 231 LEU A O 1
ATOM 1732 N N . ASN A 1 213 ? 2.688 -30.188 -21.836 1.00 26.87 232 ASN A N 1
ATOM 1733 C CA . ASN A 1 213 ? 2.331 -31.498 -22.356 1.00 28.48 232 ASN A CA 1
ATOM 1734 C C . ASN A 1 213 ? 3.478 -32.476 -22.181 1.00 29.15 232 ASN A C 1
ATOM 1735 O O . ASN A 1 213 ? 4.639 -32.090 -22.011 1.00 29.17 232 ASN A O 1
ATOM 1740 N N . GLU A 1 214 ? 3.139 -33.752 -22.231 1.00 28.96 233 GLU A N 1
ATOM 1741 C CA . GLU A 1 214 ? 4.087 -34.798 -21.896 1.00 29.03 233 GLU A CA 1
ATOM 1742 C C . GLU A 1 214 ? 5.310 -34.751 -22.794 1.00 28.33 233 GLU A C 1
ATOM 1743 O O . GLU A 1 214 ? 5.195 -34.515 -23.995 1.00 28.64 233 GLU A O 1
ATOM 1745 N N . LYS A 1 215 ? 6.484 -34.934 -22.196 1.00 27.15 234 LYS A N 1
ATOM 1746 C CA . LYS A 1 215 ? 7.742 -35.031 -22.942 1.00 26.32 234 LYS A CA 1
ATOM 1747 C C . LYS A 1 215 ? 8.028 -33.830 -23.835 1.00 25.98 234 LYS A C 1
ATOM 1748 O O . LYS A 1 215 ? 8.808 -33.928 -24.785 1.00 26.61 234 LYS A O 1
ATOM 1750 N N . SER A 1 216 ? 7.413 -32.692 -23.515 1.00 30.00 235 SER A N 1
ATOM 1751 C CA . SER A 1 216 ? 7.707 -31.428 -24.203 1.00 30.00 235 SER A CA 1
ATOM 1752 C C . SER A 1 216 ? 9.100 -30.881 -23.873 1.00 30.00 235 SER A C 1
ATOM 1753 O O . SER A 1 216 ? 9.716 -30.205 -24.711 1.00 30.00 235 SER A O 1
#

Nearest PDB structures (foldseek):
  7pec-assembly1_I  TM=8.865E-01  e=3.703E-32  Homo sapiens
  7ped-assembly1_A  TM=7.399E-01  e=4.227E-30  Homo sapiens
  7syf-assembly1_A  TM=4.730E-01  e=2.201E-14  Homo sapiens
  7rx9-assembly1_A  TM=9.372E-01  e=1.264E-06  Homo sapiens
  6pcv-assembly1_A  TM=9.042E-01  e=1.194E-06  Homo sapiens

Solvent-accessible surface area: 11626 Å² total; per-residue (Å²): 80,69,78,42,133,92,34,57,73,50,0,58,5,11,4,3,1,29,47,2,32,82,86,0,44,137,92,132,18,1,96,90,31,152,89,153,162,133,73,44,67,52,0,0,13,0,100,80,0,0,63,23,0,56,124,69,170,6,5,98,67,78,114,20,0,47,105,0,1,47,45,0,21,91,103,13,8,2,16,15,18,66,85,127,65,175,109,7,32,43,69,78,44,23,2,27,3,50,90,36,49,71,62,35,70,104,70,115,56,8,110,3,0,46,48,0,33,158,0,19,55,69,10,93,26,132,148,26,102,37,22,76,90,66,79,45,113,89,43,82,44,97,133,0,0,56,0,31,50,0,0,83,28,0,54,155,70,61,20,9,126,72,88,70,41,0,51,98,2,0,63,98,0,38,126,13,0,0,0,56,31,4,86,63,108,79,82,3,63,52,28,117,68,32,0,26,26,123,14,76,13,56,108,80,13,121,4,88,42,3,68,90,91,74,15

Radius of gyration: 19.72 Å; Cα contacts (8 Å, |Δi|>4): 294; chains: 1; bounding box: 37×47×50 Å

Secondary structure (DSSP, 8-state):
-HHHHHHHHHHHHHHHHHHHHHHHHHTTSSEEEEETTEEEEEEEEHHHHHHHHHHTTS-SSHHHHHHHHHHHHHTTSEEETTS--SS--SSS-EEEEGGGGT-----HHHHHHHHHHHHHHHHTSTT----EEEEETTEEEEEEEEHHHHHHHHHHHTS-SSHHHHHHHHHHHHHTTSEEESSS-----SSS-EEEE-S--SS---GGGGGSTT-

CATH classification: 1.10.10.10 (+1 more: 1.10.10.10)

Organism: Homo sapiens (NCBI:txid9606)

Foldseek 3Di:
DVVLVLLLLLLVLVLQLVLVLVVCVVVVQFAWDDDPHDIDGGKHFLLVVLVVCCVVVLDVDSVLSQVLVLLCLVSQQKAFSVNPDSGRDNGGGIMHGCVVVVNRDDDLSNVLSVLLLVVVVVCPDPVHDQQAWDDDPNDIDGGKHFLQVQLVVCCVVPVDVDSVRSQVSQQSCLVNQQKAFPPDGDGRDNGRGMMHGRDDSPDNDRSSCSVPPPD

Sequence (215 aa):
GAQQRELERMAEVLVTGEQLRLRLHEEKVIKDRRHHLKTYPNCFVAKELIDWLIEHKEASDRETAIKLMQKLADRGIIHHVCDEHKEFKDVKLFYRFRKDDGTFPLDNEVKAFMRGQRLYEKLMSPENTLLQPREEEGVKYERTFMASEFLDWLVQEGEATTRKEAEQLCHRLMEHGIIQHVSSKHPFVDSNLLYQFRMNFRRRRRLMELLNEKS

GO terms:
  GO:0030291 protein serine/threonine kinase inhibitor activity (F, IDA)
  GO:0070300 phosphatidic acid binding (F, IDA)
  GO:0004860 protein kinase inhibitor activity (F, IDA)
  GO:0005765 lysosomal membrane (C, IDA)
  GO:0010508 positive regulation of autophagy (P, IDA)
  GO:1903940 negative regulation of TORC2 signaling (P, IDA)
  GO:1904262 negative regulation of TORC1 signaling (P, IDA)
  GO:0005515 protein binding (F, IPI)
  GO:1903940 negative regulation of TORC2 signaling (P, IGI)
  GO:1904262 negative regulation of TORC1 signaling (P, IGI)
  GO:0045792 negative regulation of cell size (P, IMP)
  GO:2001236 regulation of extrinsic apoptotic signaling pathway (P, IMP)
  GO:0032007 negative regulation of TOR signaling (P, IMP)
  GO:0006469 negative regulation of protein kinase activity (P, IMP)

B-factor: mean 20.31, std 6.88, range [9.53, 52.22]